Protein AF-0000000079759471 (afdb_homodimer)

Sequence (342 aa):
MIKYKMDLSEEKKDAAINIALESKGNIRKRQKLKPICYILSILEIIIGIYYCTKASYTSGIILLLLGIFIAILGYTAKDFQRYVLKKSEKLLDKSFRSGIVEYTFDTNGITIISNIGESINYWNAFKEYGTFGEYIYVKRKDNKMILIDKNDLTNEEKDELLRLLACNLPQMIKYKMDLSEEKKDAAINIALESKGNIRKRQKLKPICYILSILEIIIGIYYCTKASYTSGIILLLLGIFIAILGYTAKDFQRYVLKKSEKLLDKSFRSGIVEYTFDTNGITIISNIGESINYWNAFKEYGTFGEYIYVKRKDNKMILIDKNDLTNEEKDELLRLLACNLPQ

Secondary structure (DSSP, 8-state):
-EEEEEE--HHHHHHHHHHHHTSHHHHHHHHHHHHHHHHHHHHHHHHHHHHHHHS-HHHHHHHHHHHHHHHHHHHTHHHHHHHHHHHHHHHS-HHHHSSEEEEEE-SSEEEEEETTEEEEEEGGGEEEEEEETTEEEEEETTS-EEEEEGGGS-HHHHHHHHHHHHHHS--/-EEEEEE--HHHHHHHHHHHHTSHHHHHHHHHHHHHHHHHHHHHHHHHHHHHHHS-HHHHHHHHHHHHHHHHHHHTHHHHHHHHHHHHHHHS-HHHHSSEEEEEE-SSEEEEEETTEEEEEEGGGEEEEEEETTEEEEEETTS-EEEEEGGGS-HHHHHHHHHHHHHHS--

pLDDT: mean 93.06, std 3.92, range [77.31, 98.06]

Structure (mmCIF, N/CA/C/O backbone):
data_AF-0000000079759471-model_v1
#
loop_
_entity.id
_entity.type
_entity.pdbx_description
1 polymer 'Uncharacterized protein'
#
loop_
_atom_site.group_PDB
_atom_site.id
_atom_site.type_symbol
_atom_site.label_atom_id
_atom_site.label_alt_id
_atom_site.label_comp_id
_atom_site.label_asym_id
_atom_site.label_entity_id
_atom_site.label_seq_id
_atom_site.pdbx_PDB_ins_code
_atom_site.Cartn_x
_atom_site.Cartn_y
_atom_site.Cartn_z
_atom_site.occupancy
_atom_site.B_iso_or_equiv
_atom_site.auth_seq_id
_atom_site.auth_comp_id
_atom_site.auth_asym_id
_atom_site.auth_atom_id
_atom_site.pdbx_PDB_model_num
ATOM 1 N N . MET A 1 1 ? -12.625 -29.438 -5.578 1 88.81 1 MET A N 1
ATOM 2 C CA . MET A 1 1 ? -12.008 -28.391 -6.398 1 88.81 1 MET A CA 1
ATOM 3 C C . MET A 1 1 ? -13.07 -27.484 -7.016 1 88.81 1 MET A C 1
ATOM 5 O O . MET A 1 1 ? -14.047 -27.984 -7.594 1 88.81 1 MET A O 1
ATOM 9 N N . ILE A 1 2 ? -12.984 -26.141 -6.797 1 92.81 2 ILE A N 1
ATOM 10 C CA . ILE A 1 2 ? -13.945 -25.172 -7.297 1 92.81 2 ILE A CA 1
ATOM 11 C C . ILE A 1 2 ? -13.242 -24.156 -8.188 1 92.81 2 ILE A C 1
ATOM 13 O O . ILE A 1 2 ? -12.219 -23.578 -7.797 1 92.81 2 ILE A O 1
ATOM 17 N N . LYS A 1 3 ? -13.844 -24 -9.391 1 94.56 3 LYS A N 1
ATOM 18 C CA . LYS A 1 3 ? -13.32 -23 -10.312 1 94.56 3 LYS A CA 1
ATOM 19 C C . LYS A 1 3 ? -14.25 -21.781 -10.398 1 94.56 3 LYS A C 1
ATOM 21 O O . LYS A 1 3 ? -15.469 -21.938 -10.469 1 94.56 3 LYS A O 1
ATOM 26 N N . TYR A 1 4 ? -13.672 -20.672 -10.336 1 94.81 4 TYR A N 1
ATOM 27 C CA . TYR A 1 4 ? -14.43 -19.422 -10.391 1 94.81 4 TYR A CA 1
ATOM 28 C C . TYR A 1 4 ? -13.734 -18.406 -11.273 1 94.81 4 TYR A C 1
ATOM 30 O O . TYR A 1 4 ? -12.523 -18.203 -11.164 1 94.81 4 TYR A O 1
ATOM 38 N N . LYS A 1 5 ? -14.5 -17.812 -12.203 1 93.19 5 LYS A N 1
ATOM 39 C CA . LYS A 1 5 ? -13.992 -16.75 -13.07 1 93.19 5 LYS A CA 1
ATOM 40 C C . LYS A 1 5 ? -14.578 -15.398 -12.672 1 93.19 5 LYS A C 1
ATOM 42 O O . LYS A 1 5 ? -15.805 -15.242 -12.609 1 93.19 5 LYS A O 1
ATOM 47 N N . MET A 1 6 ? -13.688 -14.523 -12.344 1 91.69 6 MET A N 1
ATOM 48 C CA . MET A 1 6 ? -14.109 -13.195 -11.906 1 91.69 6 MET A CA 1
ATOM 49 C C . MET A 1 6 ? -13.711 -12.141 -12.93 1 91.69 6 MET A C 1
ATOM 51 O O . MET A 1 6 ? -12.547 -12.062 -13.328 1 91.69 6 MET A O 1
ATOM 55 N N . ASP A 1 7 ? -14.695 -11.352 -13.336 1 89.44 7 ASP A N 1
ATOM 56 C CA . ASP A 1 7 ? -14.391 -10.164 -14.125 1 89.44 7 ASP A CA 1
ATOM 57 C C . ASP A 1 7 ? -14.109 -8.969 -13.227 1 89.44 7 ASP A C 1
ATOM 59 O O . ASP A 1 7 ? -14.961 -8.578 -12.422 1 89.44 7 ASP A O 1
ATOM 63 N N . LEU A 1 8 ? -12.969 -8.398 -13.352 1 88.5 8 LEU A N 1
ATOM 64 C CA . LEU A 1 8 ? -12.609 -7.242 -12.531 1 88.5 8 LEU A CA 1
ATOM 65 C C . LEU A 1 8 ? -13.359 -6 -13 1 88.5 8 LEU A C 1
ATOM 67 O O . LEU A 1 8 ? -12.758 -5.074 -13.555 1 88.5 8 LEU A O 1
ATOM 71 N N . SER A 1 9 ? -14.641 -5.973 -12.68 1 86.88 9 SER A N 1
ATOM 72 C CA . SER A 1 9 ? -15.508 -4.852 -13.023 1 86.88 9 SER A CA 1
ATOM 73 C C . SER A 1 9 ? -15.492 -3.787 -11.93 1 86.88 9 SER A C 1
ATOM 75 O O . SER A 1 9 ? -15.047 -4.047 -10.812 1 86.88 9 SER A O 1
ATOM 77 N N . GLU A 1 10 ? -15.992 -2.594 -12.297 1 89.25 10 GLU A N 1
ATOM 78 C CA . GLU A 1 10 ? -16.078 -1.498 -11.336 1 89.25 10 GLU A CA 1
ATOM 79 C C . GLU A 1 10 ? -16.984 -1.854 -10.164 1 89.25 10 GLU A C 1
ATOM 81 O O . GLU A 1 10 ? -16.719 -1.452 -9.023 1 89.25 10 GLU A O 1
ATOM 86 N N . GLU A 1 11 ? -17.969 -2.609 -10.406 1 88.75 11 GLU A N 1
ATOM 87 C CA . GLU A 1 11 ? -18.891 -3.035 -9.352 1 88.75 11 GLU A CA 1
ATOM 88 C C . GLU A 1 11 ? -18.172 -3.91 -8.32 1 88.75 11 GLU A C 1
ATOM 90 O O . GLU A 1 11 ? -18.344 -3.719 -7.113 1 88.75 11 GLU A O 1
ATOM 95 N N . LYS A 1 12 ? -17.453 -4.832 -8.789 1 90.75 12 LYS A N 1
ATOM 96 C CA . LYS A 1 12 ? -16.734 -5.727 -7.887 1 90.75 12 LYS A CA 1
ATOM 97 C C . LYS A 1 12 ? -15.656 -4.977 -7.117 1 90.75 12 LYS A C 1
ATOM 99 O O . LYS A 1 12 ? -15.406 -5.27 -5.949 1 90.75 12 LYS A O 1
ATOM 104 N N . LYS A 1 13 ? -15.102 -4.047 -7.793 1 91.5 13 LYS A N 1
ATOM 105 C CA . LYS A 1 13 ? -14.125 -3.201 -7.113 1 91.5 13 LYS A CA 1
ATOM 106 C C . LYS A 1 13 ? -14.781 -2.398 -5.992 1 91.5 13 LYS A C 1
ATOM 108 O O . LYS A 1 13 ? -14.219 -2.283 -4.898 1 91.5 13 LYS A O 1
ATOM 113 N N . ASP A 1 14 ? -15.867 -1.851 -6.309 1 92.19 14 ASP A N 1
ATOM 114 C CA . ASP A 1 14 ? -16.594 -1.09 -5.297 1 92.19 14 ASP A CA 1
ATOM 115 C C . ASP A 1 14 ? -17 -1.979 -4.121 1 92.19 14 ASP A C 1
ATOM 117 O O . ASP A 1 14 ? -16.938 -1.553 -2.967 1 92.19 14 ASP A O 1
ATOM 121 N N . ALA A 1 15 ? -17.359 -3.178 -4.445 1 92.94 15 ALA A N 1
ATOM 122 C CA . ALA A 1 15 ? -17.703 -4.125 -3.389 1 92.94 15 ALA A CA 1
ATOM 123 C C . ALA A 1 15 ? -16.5 -4.438 -2.514 1 92.94 15 ALA A C 1
ATOM 125 O O . ALA A 1 15 ? -16.609 -4.5 -1.287 1 92.94 15 ALA A O 1
ATOM 126 N N . ALA A 1 16 ? -15.414 -4.664 -3.186 1 93.5 16 ALA A N 1
ATOM 127 C CA . ALA A 1 16 ? -14.195 -4.941 -2.439 1 93.5 16 ALA A CA 1
ATOM 128 C C . ALA A 1 16 ? -13.844 -3.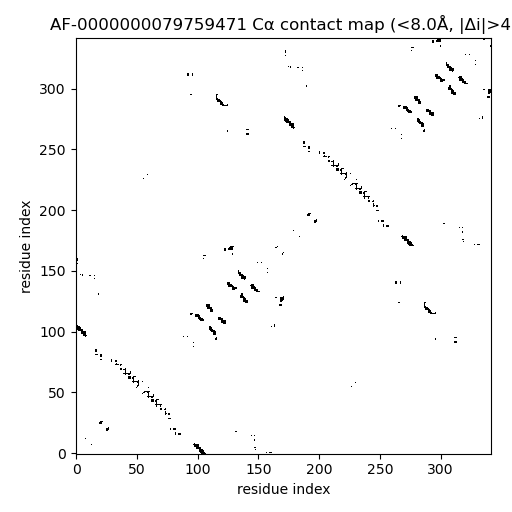779 -1.513 1 93.5 16 ALA A C 1
ATOM 130 O O . ALA A 1 16 ? -13.414 -3.994 -0.375 1 93.5 16 ALA A O 1
ATOM 131 N N . ILE A 1 17 ? -14.008 -2.598 -1.988 1 94.94 17 ILE A N 1
ATOM 132 C CA . ILE A 1 17 ? -13.719 -1.407 -1.195 1 94.94 17 ILE A CA 1
ATOM 133 C C . ILE A 1 17 ? -14.68 -1.337 -0.007 1 94.94 17 ILE A C 1
ATOM 135 O O . ILE A 1 17 ? -14.266 -1.039 1.115 1 94.94 17 ILE A O 1
ATOM 139 N N . ASN A 1 18 ? -15.938 -1.632 -0.214 1 94.5 18 ASN A N 1
ATOM 140 C CA . ASN A 1 18 ? -16.922 -1.627 0.869 1 94.5 18 ASN A CA 1
ATOM 141 C C . ASN A 1 18 ? -16.578 -2.674 1.928 1 94.5 18 ASN A C 1
ATOM 143 O O . ASN A 1 18 ? -16.734 -2.42 3.125 1 94.5 18 ASN A O 1
ATOM 147 N N . ILE A 1 19 ? -16.141 -3.73 1.426 1 94.44 19 ILE A N 1
ATOM 148 C CA . ILE A 1 19 ? -15.75 -4.785 2.359 1 94.44 19 ILE A CA 1
ATOM 149 C C . ILE A 1 19 ? -14.516 -4.348 3.141 1 94.44 19 ILE A C 1
ATOM 151 O O . ILE A 1 19 ? -14.445 -4.527 4.359 1 94.44 19 ILE A O 1
ATOM 155 N N . ALA A 1 20 ? -13.586 -3.793 2.43 1 93.38 20 ALA A N 1
ATOM 156 C CA . ALA A 1 20 ? -12.383 -3.307 3.094 1 93.38 20 ALA A CA 1
ATOM 157 C C . ALA A 1 20 ? -12.719 -2.244 4.137 1 93.38 20 ALA A C 1
ATOM 159 O O . ALA A 1 20 ? -12.102 -2.197 5.207 1 93.38 20 ALA A O 1
ATOM 160 N N . LEU A 1 21 ? -13.664 -1.399 3.842 1 94.69 21 LEU A N 1
ATOM 161 C CA . LEU A 1 21 ? -14.086 -0.338 4.75 1 94.69 21 LEU A CA 1
ATOM 162 C C . LEU A 1 21 ? -14.625 -0.917 6.055 1 94.69 21 LEU A C 1
ATOM 164 O O . LEU A 1 21 ? -14.477 -0.309 7.117 1 94.69 21 LEU A O 1
ATOM 168 N N . GLU A 1 22 ? -15.172 -2.096 5.918 1 93.19 22 GLU A N 1
ATOM 169 C CA . GLU A 1 22 ? -15.805 -2.701 7.082 1 93.19 22 GLU A CA 1
ATOM 170 C C . GLU A 1 22 ? -14.891 -3.727 7.742 1 93.19 22 GLU A C 1
ATOM 172 O O . GLU A 1 22 ? -15.305 -4.453 8.641 1 93.19 22 GLU A O 1
ATOM 177 N N . SER A 1 23 ? -13.742 -3.838 7.25 1 90.19 23 SER A N 1
ATOM 178 C CA . SER A 1 23 ? -12.773 -4.715 7.898 1 90.19 23 SER A CA 1
ATOM 179 C C . SER A 1 23 ? -12.453 -4.238 9.312 1 90.19 23 SER A C 1
ATOM 181 O O . SER A 1 23 ? -12.547 -3.045 9.602 1 90.19 23 SER A O 1
ATOM 183 N N . LYS A 1 24 ? -12.086 -5.121 10.188 1 87.88 24 LYS A N 1
ATOM 184 C CA . LYS A 1 24 ? -11.812 -4.828 11.594 1 87.88 24 LYS A CA 1
ATOM 185 C C . LYS A 1 24 ? -10.75 -3.744 11.734 1 87.88 24 LYS A C 1
ATOM 187 O O . LYS A 1 24 ? -10.867 -2.854 12.578 1 87.88 24 LYS A O 1
ATOM 192 N N . GLY A 1 25 ? -9.734 -3.854 10.875 1 87.88 25 GLY A N 1
ATOM 193 C CA . GLY A 1 25 ? -8.672 -2.867 10.938 1 87.88 25 GLY A CA 1
ATOM 194 C C . GLY A 1 25 ? -9.148 -1.455 10.648 1 87.88 25 GLY A C 1
ATOM 195 O O . GLY A 1 25 ? -8.82 -0.524 11.391 1 87.88 25 GLY A O 1
ATOM 196 N N . ASN A 1 26 ? -9.898 -1.267 9.68 1 91.62 26 ASN A N 1
ATOM 197 C CA . ASN A 1 26 ? -10.398 0.05 9.297 1 91.62 26 ASN A CA 1
ATOM 198 C C . ASN A 1 26 ? -11.43 0.569 10.297 1 91.62 26 ASN A C 1
ATOM 200 O O . ASN A 1 26 ? -11.461 1.764 10.594 1 91.62 26 ASN A O 1
ATOM 204 N N . ILE A 1 27 ? -12.273 -0.255 10.758 1 94.12 27 ILE A N 1
ATOM 205 C CA . ILE A 1 27 ? -13.25 0.125 11.773 1 94.12 27 ILE A CA 1
ATOM 206 C C . ILE A 1 27 ? -12.531 0.623 13.023 1 94.12 27 ILE A C 1
ATOM 208 O O . ILE A 1 27 ? -12.875 1.675 13.57 1 94.12 27 ILE A O 1
ATOM 212 N N . ARG A 1 28 ? -11.555 -0.091 13.469 1 93.69 28 ARG A N 1
ATOM 213 C CA . ARG A 1 28 ? -10.797 0.291 14.664 1 93.69 28 ARG A CA 1
ATOM 214 C C . ARG A 1 28 ? -10.156 1.66 14.484 1 93.69 28 ARG A C 1
ATOM 216 O O . ARG A 1 28 ? -10.188 2.49 15.398 1 93.69 28 ARG A O 1
ATOM 223 N N . LYS A 1 29 ? -9.656 1.896 13.383 1 93.06 29 LYS A N 1
ATOM 224 C CA . LYS A 1 29 ? -9.016 3.178 13.102 1 93.06 29 LYS A CA 1
ATOM 225 C C . LYS A 1 29 ? -10.016 4.324 13.188 1 93.06 29 LYS A C 1
ATOM 227 O O . LYS A 1 29 ? -9.727 5.359 13.797 1 93.06 29 LYS A O 1
ATOM 232 N N . ARG A 1 30 ? -11.109 4.176 12.555 1 94.81 30 ARG A N 1
ATOM 233 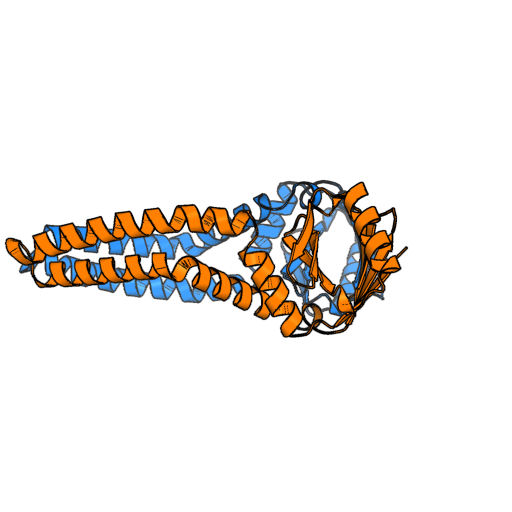C CA . ARG A 1 30 ? -12.125 5.223 12.57 1 94.81 30 ARG A CA 1
ATOM 234 C C . ARG A 1 30 ? -12.672 5.438 13.969 1 94.81 30 ARG A C 1
ATOM 236 O O . ARG A 1 30 ? -12.969 6.57 14.359 1 94.81 30 ARG A O 1
ATOM 243 N N . GLN A 1 31 ? -12.828 4.418 14.688 1 94.44 31 GLN A N 1
ATOM 244 C CA . GLN A 1 31 ? -13.359 4.492 16.047 1 94.44 31 GLN A CA 1
ATOM 245 C C . GLN A 1 31 ? -12.414 5.246 16.969 1 94.44 31 GLN A C 1
ATOM 247 O O . GLN A 1 31 ? -12.844 5.863 17.938 1 94.44 31 GLN A O 1
ATOM 252 N N . LYS A 1 32 ? -11.125 5.195 16.656 1 95.25 32 LYS A N 1
ATOM 253 C CA . LYS A 1 32 ? -10.156 5.961 17.438 1 95.25 32 LYS A CA 1
ATOM 254 C C . LYS A 1 32 ? -10.086 7.41 16.953 1 95.25 32 LYS A C 1
ATOM 256 O O . LYS A 1 32 ? -10.008 8.328 17.766 1 95.25 32 LYS A O 1
ATOM 261 N N . LEU A 1 33 ? -10.133 7.508 15.695 1 95.19 33 LEU A N 1
ATOM 262 C CA . LEU A 1 33 ? -9.922 8.812 15.094 1 95.19 33 LEU A CA 1
ATOM 263 C C . LEU A 1 33 ? -11.094 9.75 15.391 1 95.19 33 LEU A C 1
ATOM 265 O O . LEU A 1 33 ? -10.883 10.93 15.695 1 95.19 33 LEU A O 1
ATOM 269 N N . LYS A 1 34 ? -12.297 9.312 15.359 1 95 34 LYS A N 1
ATOM 270 C CA . LYS A 1 34 ? -13.484 10.148 15.484 1 95 34 LYS A CA 1
ATOM 271 C C . LYS A 1 34 ? -13.516 10.875 16.828 1 95 34 LYS A C 1
ATOM 273 O O . LYS A 1 34 ? -13.57 12.109 16.875 1 95 34 LYS A O 1
ATOM 278 N N . PRO A 1 35 ? -13.398 10.141 17.906 1 95.56 35 PRO A N 1
ATOM 279 C CA . PRO A 1 35 ? -13.43 10.844 19.188 1 95.56 35 PRO A CA 1
ATOM 280 C C . PRO A 1 35 ? -12.258 11.812 19.359 1 95.56 35 PRO A C 1
ATOM 282 O O . PRO A 1 35 ? -12.414 12.883 19.953 1 95.56 35 PRO A O 1
ATOM 285 N N . ILE A 1 36 ? -11.133 11.438 18.891 1 96.44 36 ILE A N 1
ATOM 286 C CA . ILE A 1 36 ? -9.977 12.328 18.984 1 96.44 36 ILE A CA 1
ATOM 287 C C . ILE A 1 36 ? -10.273 13.633 18.2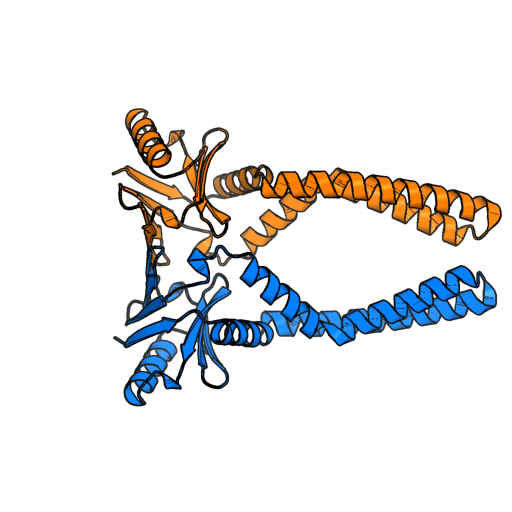5 1 96.44 36 ILE A C 1
ATOM 289 O O . ILE A 1 36 ? -10.016 14.719 18.766 1 96.44 36 ILE A O 1
ATOM 293 N N . CYS A 1 37 ? -10.781 13.547 17.031 1 95 37 CYS A N 1
ATOM 294 C CA . CYS A 1 37 ? -11.141 14.727 16.25 1 95 37 CYS A CA 1
ATOM 295 C C . CYS A 1 37 ? -12.164 15.578 16.984 1 95 37 CYS A C 1
ATOM 297 O O . CYS A 1 37 ? -12.023 16.797 17.062 1 95 37 CYS A O 1
ATOM 299 N N . TYR A 1 38 ? -13.18 15.016 17.562 1 96 38 TYR A N 1
ATOM 300 C CA . TYR A 1 38 ? -14.234 15.781 18.219 1 96 38 TYR A CA 1
ATOM 301 C C . TYR A 1 38 ? -13.711 16.469 19.469 1 96 38 TYR A C 1
ATOM 303 O O . TYR A 1 38 ? -14.055 17.609 19.75 1 96 38 TYR A O 1
ATOM 311 N N . ILE A 1 39 ? -12.883 15.758 20.297 1 97 39 ILE A N 1
ATOM 312 C CA . ILE A 1 39 ? -12.289 16.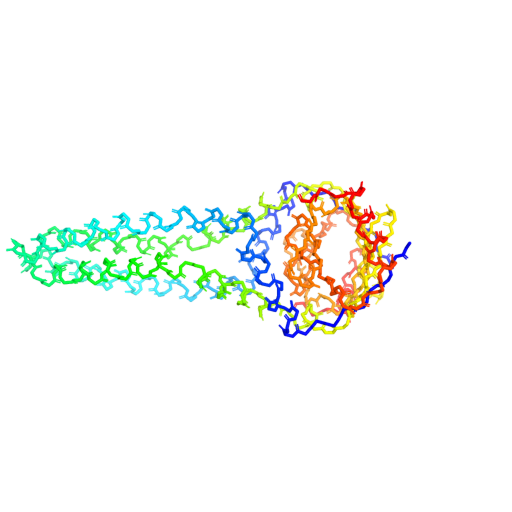359 21.484 1 97 39 ILE A CA 1
ATOM 313 C C . ILE A 1 39 ? -11.43 17.562 21.078 1 97 39 ILE A C 1
ATOM 315 O O . ILE A 1 39 ? -11.531 18.641 21.672 1 97 39 ILE A O 1
ATOM 319 N N . LEU A 1 40 ? -10.625 17.344 20.078 1 95.75 40 LEU A N 1
ATOM 320 C CA . LEU A 1 40 ? -9.766 18.422 19.594 1 95.75 40 LEU A CA 1
ATOM 321 C C . LEU A 1 40 ? -10.602 19.594 19.078 1 95.75 40 LEU A C 1
ATOM 323 O O . LEU A 1 40 ? -10.258 20.75 19.297 1 95.75 40 LEU A O 1
ATOM 327 N N . SER A 1 41 ? -11.656 19.266 18.328 1 96.19 41 SER A N 1
ATOM 328 C CA . SER A 1 41 ? -12.555 20.297 17.797 1 96.19 41 SER A CA 1
ATOM 329 C C . SER A 1 41 ? -13.148 21.141 18.922 1 96.19 41 SER A C 1
ATOM 331 O O . SER A 1 41 ? -13.133 22.375 18.844 1 96.19 41 SER A O 1
ATOM 333 N N . ILE A 1 42 ? -13.672 20.547 19.969 1 96.81 42 ILE A N 1
ATOM 334 C CA . ILE A 1 42 ? -14.281 21.25 21.094 1 96.81 42 ILE A CA 1
ATOM 335 C C . ILE A 1 42 ? -13.242 22.156 21.75 1 96.81 42 ILE A C 1
ATOM 337 O O . ILE A 1 42 ? -13.531 23.312 22.062 1 96.81 42 ILE A O 1
ATOM 341 N N . LEU A 1 43 ? -12.055 21.594 21.969 1 96.12 43 LEU A N 1
ATOM 342 C CA . LEU A 1 43 ? -10.984 22.375 22.562 1 96.12 43 LEU A CA 1
ATOM 343 C C . LEU A 1 43 ? -10.68 23.609 21.719 1 96.12 43 LEU A C 1
ATOM 345 O O . LEU A 1 43 ? -10.562 24.719 22.25 1 96.12 43 LEU A O 1
ATOM 349 N N . GLU A 1 44 ? -10.57 23.469 20.422 1 94.38 44 GLU A N 1
ATOM 350 C CA . GLU A 1 44 ? -10.289 24.578 19.531 1 94.38 44 GLU A CA 1
ATOM 351 C C . GLU A 1 44 ? -11.406 25.625 19.547 1 94.38 44 GLU A C 1
ATOM 353 O O . GLU A 1 44 ? -11.141 26.828 19.484 1 94.38 44 GLU A O 1
ATOM 358 N N . ILE A 1 45 ? -12.609 25.188 19.562 1 94.38 45 ILE A N 1
ATOM 359 C CA . ILE A 1 45 ? -13.758 26.094 19.562 1 94.38 45 ILE A CA 1
ATOM 360 C C . ILE A 1 45 ? -13.781 26.891 20.875 1 94.38 45 ILE A C 1
ATOM 362 O O . ILE A 1 45 ? -13.984 28.109 20.844 1 94.38 45 ILE A O 1
ATOM 366 N N . ILE A 1 46 ? -13.492 26.234 22.062 1 94.94 46 ILE A N 1
ATOM 367 C CA . ILE A 1 46 ? -13.461 26.906 23.344 1 94.94 46 ILE A CA 1
ATOM 368 C C . ILE A 1 46 ? -12.359 27.969 23.344 1 94.94 46 ILE A C 1
ATOM 370 O O . ILE A 1 46 ? -12.594 29.109 23.719 1 94.94 46 ILE A O 1
ATOM 374 N N . ILE A 1 47 ? -11.227 27.547 22.922 1 91.38 47 ILE A N 1
ATOM 375 C CA . ILE A 1 47 ? -10.094 28.469 22.891 1 91.38 47 ILE A CA 1
ATOM 376 C C . ILE A 1 47 ? -10.383 29.594 21.891 1 91.38 47 ILE A C 1
ATOM 378 O O . ILE A 1 47 ? -10.055 30.766 22.156 1 91.38 47 ILE A O 1
ATOM 382 N N . GLY A 1 48 ? -11.031 29.25 20.75 1 90.31 48 GLY A N 1
ATOM 383 C CA . GLY A 1 48 ? -11.406 30.25 19.75 1 90.31 48 GLY A CA 1
ATOM 384 C C . GLY A 1 48 ? -12.367 31.297 20.297 1 90.31 48 GLY A C 1
ATOM 385 O O . GLY A 1 48 ? -12.188 32.5 20.062 1 90.31 48 GLY A O 1
ATOM 386 N N . ILE A 1 49 ? -13.32 30.875 21.016 1 92.75 49 ILE A N 1
ATOM 387 C CA . ILE A 1 49 ? -14.273 31.781 21.641 1 92.75 49 ILE A CA 1
ATOM 388 C C . ILE A 1 49 ? -13.555 32.688 22.625 1 92.75 49 ILE A C 1
ATOM 390 O O . ILE A 1 49 ? -13.781 33.906 22.625 1 92.75 49 ILE A O 1
ATOM 394 N N . TYR A 1 50 ? -12.703 32.156 23.422 1 90.5 50 TYR A N 1
ATOM 395 C CA . TYR A 1 50 ? -11.93 32.938 24.391 1 90.5 50 TYR A CA 1
ATOM 396 C C . TYR A 1 50 ? -11.125 34.031 23.672 1 90.5 50 TYR A C 1
ATOM 398 O O . TYR A 1 50 ? -11.109 35.188 24.109 1 90.5 50 TYR A O 1
ATOM 406 N N . TYR A 1 51 ? -10.508 33.688 22.625 1 85.31 51 TYR A N 1
ATOM 407 C CA . TYR A 1 51 ? -9.68 34.625 21.875 1 85.31 51 TYR A CA 1
ATOM 408 C C . TYR A 1 51 ? -10.539 35.719 21.219 1 85.31 51 TYR A C 1
ATOM 410 O O . TYR A 1 51 ? -10.156 36.906 21.203 1 85.31 51 TYR A O 1
ATOM 418 N N . CYS A 1 52 ? -11.703 35.406 20.719 1 87.38 52 CYS A N 1
ATOM 419 C CA . CYS A 1 52 ? -12.602 36.375 20.094 1 87.38 52 CYS A CA 1
ATOM 420 C C . CYS A 1 52 ? -13.039 37.438 21.094 1 87.38 52 CYS A C 1
ATOM 422 O O . CYS A 1 52 ? -13.234 38.594 20.719 1 87.38 52 CYS A O 1
ATOM 424 N N . THR A 1 53 ? -13.062 37.094 22.359 1 89.88 53 THR A N 1
ATOM 425 C CA . THR A 1 53 ? -13.633 38 23.359 1 89.88 53 THR A CA 1
ATOM 426 C C . THR A 1 53 ? -12.523 38.75 24.078 1 89.88 53 THR A C 1
ATOM 428 O O . THR A 1 53 ? -12.734 39.875 24.547 1 89.88 53 THR A O 1
ATOM 431 N N . LYS A 1 54 ? -11.32 38.188 24.188 1 84.69 54 LYS A N 1
ATOM 432 C CA . LYS A 1 54 ? -10.391 38.781 25.156 1 84.69 54 LYS A CA 1
ATOM 433 C C . LYS A 1 54 ? -9.055 39.094 24.516 1 84.69 54 LYS A C 1
ATOM 435 O O . LYS A 1 54 ? -8.195 39.75 25.125 1 84.69 54 LYS A O 1
ATOM 440 N N . ALA A 1 55 ? -8.977 38.594 23.453 1 77.31 55 ALA A N 1
ATOM 441 C CA . ALA A 1 55 ? -7.625 38.719 22.922 1 77.31 55 ALA A CA 1
ATOM 442 C C . ALA A 1 55 ? -7.66 39.25 21.484 1 77.31 55 ALA A C 1
ATOM 444 O O . ALA A 1 55 ? -7.914 40.438 21.266 1 77.31 55 ALA A O 1
ATOM 445 N N . SER A 1 56 ? -7.562 38.469 20.469 1 79.25 56 SER A N 1
ATOM 446 C CA . SER A 1 56 ? -7.477 38.781 19.047 1 79.25 56 SER A CA 1
ATOM 447 C C . SER A 1 56 ? -8.641 38.156 18.281 1 79.25 56 SER A C 1
ATOM 449 O O . SER A 1 56 ? -8.695 36.938 18.094 1 79.25 56 SER A O 1
ATOM 451 N N . TYR A 1 57 ? -9.461 39.062 17.828 1 84.06 57 TYR A N 1
ATOM 452 C CA . TYR A 1 57 ? -10.648 38.625 17.109 1 84.06 57 TYR A CA 1
ATOM 453 C C . TYR A 1 57 ? -10.273 37.781 15.898 1 84.06 57 TYR A C 1
ATOM 455 O O . TYR A 1 57 ? -10.859 36.719 15.672 1 84.06 57 TYR A O 1
ATOM 463 N N . THR A 1 58 ? -9.258 38.219 15.188 1 81.69 58 THR A N 1
ATOM 464 C CA . THR A 1 58 ? -8.828 37.5 13.984 1 81.69 58 THR A CA 1
ATOM 465 C C . THR A 1 58 ? -8.328 36.125 14.328 1 81.69 58 THR A C 1
ATOM 467 O O . THR A 1 58 ? -8.703 35.125 13.68 1 81.69 58 THR A O 1
ATOM 470 N N . SER A 1 59 ? -7.516 36.062 15.383 1 79.62 59 SER A N 1
ATOM 471 C CA . SER A 1 59 ? -7.008 34.75 15.805 1 79.62 59 SER A CA 1
ATOM 472 C C . SER A 1 59 ? -8.133 33.844 16.297 1 79.62 59 SER A C 1
ATOM 474 O O . SER A 1 59 ? -8.117 32.656 16.047 1 79.62 59 SER A O 1
ATOM 476 N N . GLY A 1 60 ? -9.141 34.469 16.891 1 85.81 60 GLY A N 1
ATOM 477 C CA . GLY A 1 60 ? -10.289 33.719 17.375 1 85.81 60 GLY A CA 1
ATOM 478 C C . GLY A 1 60 ? -11.094 33.094 16.25 1 85.81 60 GLY A C 1
ATOM 479 O O . GLY A 1 60 ? -11.43 31.906 16.312 1 85.81 60 GLY A O 1
ATOM 480 N N . ILE A 1 61 ? -11.289 33.781 15.18 1 89.81 61 ILE A N 1
ATOM 481 C CA . ILE A 1 61 ? -12.062 33.312 14.047 1 89.81 61 ILE A CA 1
ATOM 482 C C . ILE A 1 61 ? -11.312 32.156 13.359 1 89.81 61 ILE A C 1
ATOM 484 O O . ILE A 1 61 ? -11.922 31.172 12.969 1 89.81 61 ILE A O 1
ATOM 488 N N . ILE A 1 62 ? -9.984 32.312 13.188 1 84.44 62 ILE A N 1
ATOM 489 C CA . ILE A 1 62 ? -9.172 31.281 12.562 1 84.44 62 ILE A CA 1
ATOM 490 C C . ILE A 1 62 ? -9.281 29.984 13.375 1 84.44 62 ILE A C 1
ATOM 492 O O . ILE A 1 62 ? -9.445 28.906 12.805 1 84.44 62 ILE A O 1
ATOM 496 N N . LEU A 1 63 ? -9.25 30.125 14.672 1 87.69 63 LEU A N 1
ATOM 497 C CA . LEU A 1 63 ? -9.336 28.969 15.539 1 87.69 63 LEU A CA 1
ATOM 498 C C . LEU A 1 63 ? -10.719 28.328 15.461 1 87.69 63 LEU A C 1
ATOM 500 O O . LEU A 1 63 ? -10.844 27.094 15.469 1 87.69 63 LEU A O 1
ATOM 504 N N . LEU A 1 64 ? -11.742 29.078 15.391 1 93.81 64 LEU A N 1
ATOM 505 C CA . LEU A 1 64 ? -13.102 28.562 15.258 1 93.81 64 LEU A CA 1
ATOM 506 C C . LEU A 1 64 ? -13.266 27.797 13.953 1 93.81 64 LEU A C 1
ATOM 508 O O . LEU A 1 64 ? -13.836 26.703 13.93 1 93.81 64 LEU A O 1
ATOM 512 N N . LEU A 1 65 ? -12.695 28.359 12.891 1 94.25 65 LEU A N 1
ATOM 513 C CA . LEU A 1 65 ? -12.773 27.688 11.594 1 94.25 65 LEU A CA 1
ATOM 514 C C . LEU A 1 65 ? -12 26.375 11.609 1 94.25 65 LEU A C 1
ATOM 516 O O . LEU A 1 65 ? -12.461 25.375 11.047 1 94.25 65 LEU A O 1
ATOM 520 N N . LEU A 1 66 ? -10.852 26.391 12.219 1 92.5 66 LEU A N 1
ATOM 521 C CA . LEU A 1 66 ? -10.062 25.156 12.359 1 92.5 66 LEU A CA 1
ATOM 522 C C . LEU A 1 66 ? -10.836 24.109 13.156 1 92.5 66 LEU A C 1
ATOM 524 O O . LEU A 1 66 ? -10.82 22.938 12.805 1 92.5 66 LEU A O 1
ATOM 528 N N . GLY A 1 67 ? -11.461 24.547 14.203 1 93.69 67 GLY A N 1
ATOM 529 C CA . GLY A 1 67 ? -12.273 23.641 14.984 1 93.69 67 GLY A CA 1
ATOM 530 C C . GLY A 1 67 ? -13.398 23 14.188 1 93.69 67 GLY A C 1
ATOM 531 O O . GLY A 1 67 ? -13.625 21.797 14.281 1 93.69 67 GLY A O 1
ATOM 532 N N . ILE A 1 68 ? -14.039 23.828 13.391 1 95.81 68 ILE A N 1
ATOM 533 C CA . ILE A 1 68 ? -15.125 23.328 12.547 1 95.81 68 ILE A CA 1
ATOM 534 C C . ILE A 1 68 ? -14.57 22.344 11.523 1 95.81 68 ILE A C 1
ATOM 536 O O . ILE A 1 68 ? -15.172 21.297 11.281 1 95.81 68 ILE A O 1
ATOM 540 N N . PHE A 1 69 ? -13.484 22.734 10.969 1 95 69 PHE A N 1
ATOM 541 C CA . PHE A 1 69 ? -12.836 21.859 9.992 1 95 69 PHE A CA 1
ATOM 542 C C . PHE A 1 69 ? -12.516 20.5 10.602 1 95 69 PHE A C 1
ATOM 544 O O . PHE A 1 69 ? -12.781 19.469 9.992 1 95 69 PHE A O 1
ATOM 551 N N . ILE A 1 70 ? -12 20.438 11.797 1 94.69 70 ILE A N 1
ATOM 552 C CA . ILE A 1 70 ? -11.625 19.203 12.484 1 94.69 70 ILE A CA 1
ATOM 553 C C . ILE A 1 70 ? -12.875 18.391 12.797 1 94.69 70 ILE A C 1
ATOM 555 O O . ILE A 1 70 ? -12.867 17.156 12.688 1 94.69 70 ILE A O 1
ATOM 559 N N . ALA A 1 71 ? -13.875 19.031 13.188 1 95.94 71 ALA A N 1
ATOM 560 C CA . ALA A 1 71 ? -15.141 18.344 13.43 1 95.94 71 ALA A CA 1
ATOM 561 C C . ALA A 1 71 ? -15.633 17.641 12.164 1 95.94 71 ALA A C 1
ATOM 563 O O . ALA A 1 71 ? -16.094 16.5 12.219 1 95.94 71 ALA A O 1
ATOM 564 N N . ILE A 1 72 ? -15.531 18.297 11.031 1 95.94 72 ILE A N 1
ATOM 565 C CA . ILE A 1 72 ? -15.961 17.734 9.758 1 95.94 72 ILE A CA 1
ATOM 566 C C . ILE A 1 72 ? -15.102 16.531 9.406 1 95.94 72 ILE A C 1
ATOM 568 O O . ILE A 1 72 ? -15.617 15.523 8.898 1 95.94 72 ILE A O 1
ATOM 572 N N . LEU A 1 73 ? -13.82 16.609 9.656 1 93.62 73 LEU A N 1
ATOM 573 C CA . LEU A 1 73 ? -12.922 15.484 9.414 1 93.62 73 LEU A CA 1
ATOM 574 C C . LEU A 1 73 ? -13.367 14.258 10.203 1 93.62 73 LEU A C 1
ATOM 576 O O . LEU A 1 73 ? -13.375 13.148 9.68 1 93.62 73 LEU A O 1
ATOM 580 N N . GLY A 1 74 ? -13.688 14.461 11.461 1 93.69 74 GLY A N 1
ATOM 581 C CA . GLY A 1 74 ? -14.195 13.352 12.258 1 93.69 74 GLY A CA 1
ATOM 582 C C . GLY A 1 74 ? -15.492 12.773 11.711 1 93.69 74 GLY A C 1
ATOM 583 O O . GLY A 1 74 ? -15.641 11.555 11.625 1 93.69 74 GLY A O 1
ATOM 584 N N . TYR A 1 75 ? -16.359 13.648 11.297 1 94.81 75 TYR A N 1
ATOM 585 C CA . TYR A 1 75 ? -17.656 13.25 10.789 1 94.81 75 TYR A CA 1
ATOM 586 C C . TYR A 1 75 ? -17.531 12.477 9.484 1 94.81 75 TYR A C 1
ATOM 588 O O . TYR A 1 75 ? -18.266 11.523 9.234 1 94.81 75 TYR A O 1
ATOM 596 N N . THR A 1 76 ? -16.562 12.781 8.656 1 95.31 76 THR A N 1
ATOM 597 C CA . THR A 1 76 ? -16.406 12.203 7.332 1 95.31 76 THR A CA 1
ATOM 598 C C . THR A 1 76 ? -15.281 11.164 7.316 1 95.31 76 THR A C 1
ATOM 600 O O . THR A 1 76 ? -14.734 10.852 6.258 1 95.31 76 THR A O 1
ATOM 603 N N . ALA A 1 77 ? -14.945 10.656 8.422 1 94.19 77 ALA A N 1
ATOM 604 C CA . ALA A 1 77 ? -13.812 9.742 8.539 1 94.19 77 ALA A CA 1
ATOM 605 C C . ALA A 1 77 ? -14 8.523 7.633 1 94.19 77 ALA A C 1
ATOM 607 O O . ALA A 1 77 ? -13.062 8.094 6.957 1 94.19 77 ALA A O 1
ATOM 608 N N . LYS A 1 78 ? -15.125 7.922 7.605 1 94.62 78 LYS A N 1
ATOM 609 C CA . LYS A 1 78 ? -15.383 6.754 6.77 1 94.62 78 LYS A CA 1
ATOM 610 C C . LYS A 1 78 ? -15.305 7.109 5.285 1 94.62 78 LYS A C 1
ATOM 612 O O . LYS A 1 78 ? -14.766 6.336 4.488 1 94.62 78 LYS A O 1
ATOM 617 N N . ASP A 1 79 ? -15.828 8.297 4.957 1 95.56 79 ASP A N 1
ATOM 618 C CA . ASP A 1 79 ? -15.766 8.766 3.574 1 95.56 79 ASP A CA 1
ATOM 619 C C . ASP A 1 79 ? -14.32 9.008 3.143 1 95.56 79 ASP A C 1
ATOM 621 O O . ASP A 1 79 ? -13.953 8.727 2.002 1 95.56 79 ASP A O 1
ATOM 625 N N . PHE A 1 80 ? -13.641 9.5 3.99 1 93.88 80 PHE A N 1
ATOM 626 C CA . PHE A 1 80 ? -12.227 9.727 3.701 1 93.88 80 PHE A CA 1
ATOM 627 C C . PHE A 1 80 ? -11.508 8.398 3.475 1 93.88 80 PHE A C 1
ATOM 629 O O . PHE A 1 80 ? -10.711 8.273 2.543 1 93.88 80 PHE A O 1
ATOM 636 N N . GLN A 1 81 ? -11.812 7.441 4.297 1 93.75 81 GLN A N 1
ATOM 637 C CA . GLN A 1 81 ? -11.25 6.109 4.105 1 93.75 81 GLN A CA 1
ATOM 638 C C . GLN A 1 81 ? -11.633 5.539 2.742 1 93.75 81 GLN A C 1
ATOM 640 O O . GLN A 1 81 ? -10.797 4.957 2.049 1 93.75 81 GLN A O 1
ATOM 645 N N . ARG A 1 82 ? -12.836 5.719 2.406 1 95.75 82 ARG A N 1
ATOM 646 C CA . ARG A 1 82 ? -13.32 5.262 1.106 1 95.75 82 ARG A CA 1
ATOM 647 C C . ARG A 1 82 ? -12.547 5.93 -0.029 1 95.75 82 ARG A C 1
ATOM 649 O O . ARG A 1 82 ? -12.148 5.266 -0.99 1 95.75 82 ARG A O 1
ATOM 656 N N . TYR A 1 83 ? -12.375 7.121 0.112 1 95.12 83 TYR A N 1
ATOM 657 C CA . TYR A 1 83 ? -11.641 7.891 -0.888 1 95.12 83 TYR A CA 1
ATOM 658 C C . TYR A 1 83 ? -10.227 7.352 -1.058 1 95.12 83 TYR A C 1
ATOM 660 O O . TYR A 1 83 ? -9.766 7.148 -2.182 1 95.12 83 TYR A O 1
ATOM 668 N N . VAL A 1 84 ? -9.602 7.156 0.046 1 93 84 VAL A N 1
ATOM 669 C CA . VAL A 1 84 ? -8.219 6.676 0.031 1 93 84 VAL A CA 1
ATOM 670 C C . VAL A 1 84 ? -8.156 5.301 -0.623 1 93 84 VAL A C 1
ATOM 672 O O . VAL A 1 84 ? -7.285 5.039 -1.454 1 93 84 VAL A O 1
ATOM 675 N N . LEU A 1 85 ? -9.031 4.406 -0.235 1 93.25 85 LEU A N 1
ATOM 676 C CA . LEU A 1 85 ? -9.062 3.059 -0.792 1 93.25 85 LEU A CA 1
ATOM 677 C C . LEU A 1 85 ? -9.328 3.098 -2.293 1 93.25 85 LEU A C 1
ATOM 679 O O . LEU A 1 85 ? -8.695 2.367 -3.057 1 93.25 85 LEU A O 1
ATOM 683 N N . LYS A 1 86 ? -10.219 3.977 -2.688 1 93.75 86 LYS A N 1
ATOM 684 C CA . LYS A 1 86 ? -10.516 4.121 -4.109 1 93.75 86 LYS A CA 1
ATOM 685 C C . LYS A 1 86 ? -9.305 4.66 -4.871 1 93.75 86 LYS A C 1
ATOM 687 O O . LYS A 1 86 ? -8.984 4.18 -5.961 1 93.75 86 LYS A O 1
ATOM 692 N N . LYS A 1 87 ? -8.695 5.547 -4.273 1 92.19 87 LYS A N 1
ATOM 693 C CA . LYS A 1 87 ? -7.512 6.121 -4.902 1 92.19 87 LYS A CA 1
ATOM 694 C C . LYS A 1 87 ? -6.406 5.078 -5.043 1 92.19 87 LYS A C 1
ATOM 696 O O . LYS A 1 87 ? -5.75 5.004 -6.086 1 92.19 87 LYS A O 1
ATOM 701 N N . SER A 1 88 ? -6.176 4.328 -4 1 89.5 88 SER A N 1
ATOM 702 C CA . SER A 1 88 ? -5.164 3.279 -4.031 1 89.5 88 SER A CA 1
ATOM 703 C C . SER A 1 88 ? -5.445 2.275 -5.145 1 89.5 88 SER A C 1
ATOM 705 O O . SER A 1 88 ? -4.52 1.804 -5.812 1 89.5 88 SER A O 1
ATOM 707 N N . GLU A 1 89 ? -6.676 1.927 -5.293 1 89.75 89 GLU A N 1
ATOM 708 C CA . GLU A 1 89 ? -7.09 1.01 -6.352 1 89.75 89 GLU A CA 1
ATOM 709 C C . GLU A 1 89 ? -6.812 1.598 -7.734 1 89.75 89 GLU A C 1
ATOM 711 O O . GLU A 1 89 ? -6.348 0.892 -8.633 1 89.75 89 GLU A O 1
ATOM 716 N N . LYS A 1 90 ? -6.969 2.836 -7.84 1 89.25 90 LYS A N 1
ATOM 717 C CA . LYS A 1 90 ? -6.793 3.498 -9.133 1 89.25 90 LYS A CA 1
ATOM 718 C C . LYS A 1 90 ? -5.316 3.686 -9.453 1 89.25 90 LYS A C 1
ATOM 720 O O . LYS A 1 90 ? -4.949 3.869 -10.617 1 89.25 90 LYS A O 1
ATOM 725 N N . LEU A 1 91 ? -4.543 3.607 -8.445 1 85.38 91 LEU A N 1
ATOM 726 C CA . LEU A 1 91 ? -3.104 3.77 -8.633 1 85.38 91 LEU A CA 1
ATOM 727 C C . LEU A 1 91 ? -2.471 2.477 -9.133 1 85.38 91 LEU A C 1
ATOM 729 O O . LEU A 1 91 ? -1.346 2.484 -9.633 1 85.38 91 LEU A O 1
ATOM 733 N N . LEU A 1 92 ? -3.203 1.419 -8.992 1 86.06 92 LEU A N 1
ATOM 734 C CA . LEU A 1 92 ? -2.709 0.146 -9.508 1 86.06 92 LEU A CA 1
ATOM 735 C C . LEU A 1 92 ? -2.656 0.158 -11.031 1 86.06 92 LEU A C 1
ATOM 737 O O . LEU A 1 92 ? -3.523 0.748 -11.68 1 86.06 92 LEU A O 1
ATOM 741 N N . ASP A 1 93 ? -1.67 -0.484 -11.578 1 88.44 93 ASP A N 1
ATOM 742 C CA . ASP A 1 93 ? -1.564 -0.64 -13.023 1 88.44 93 ASP A CA 1
ATOM 743 C C . ASP A 1 93 ? -2.791 -1.354 -13.594 1 88.44 93 ASP A C 1
ATOM 745 O O . ASP A 1 93 ? -3.316 -2.281 -12.969 1 88.44 93 ASP A O 1
ATOM 749 N N . LYS A 1 94 ? -3.166 -0.998 -14.719 1 87.44 94 LYS A N 1
ATOM 750 C CA . LYS A 1 94 ? -4.355 -1.548 -15.359 1 87.44 94 LYS A CA 1
ATOM 751 C C . LYS A 1 94 ? -4.262 -3.066 -15.484 1 87.44 94 LYS A C 1
ATOM 753 O O . LYS A 1 94 ? -5.277 -3.764 -15.43 1 87.44 94 LYS A O 1
ATOM 758 N N . SER A 1 95 ? -3.082 -3.592 -15.656 1 87.19 95 SER A N 1
ATOM 759 C CA . SER A 1 95 ? -2.885 -5.027 -15.828 1 87.19 95 SER A CA 1
ATOM 760 C C . SER A 1 95 ? -3.285 -5.793 -14.57 1 87.19 95 SER A C 1
ATOM 762 O O . SER A 1 95 ? -3.588 -6.984 -14.633 1 87.19 95 SER A O 1
ATOM 764 N N . PHE A 1 96 ? -3.299 -5.047 -13.469 1 87.88 96 PHE A N 1
ATOM 765 C CA . PHE A 1 96 ? -3.625 -5.688 -12.195 1 87.88 96 PHE A CA 1
ATOM 766 C C . PHE A 1 96 ? -5.078 -5.426 -11.812 1 87.88 96 PHE A C 1
ATOM 768 O O . PHE A 1 96 ? -5.605 -6.051 -10.891 1 87.88 96 PHE A O 1
ATOM 775 N N . ARG A 1 97 ? -5.668 -4.492 -12.578 1 87.5 97 ARG A N 1
ATOM 776 C CA . ARG A 1 97 ? -6.98 -4.07 -12.094 1 87.5 97 ARG A CA 1
ATOM 777 C C . ARG A 1 97 ? -8.062 -4.387 -13.125 1 87.5 97 ARG A C 1
ATOM 779 O O . ARG A 1 97 ? -9.25 -4.117 -12.891 1 87.5 97 ARG A O 1
ATOM 786 N N . SER A 1 98 ? -7.617 -4.906 -14.211 1 86.31 98 SER A N 1
ATOM 787 C CA . SER A 1 98 ? -8.586 -5.207 -15.258 1 86.31 98 SER A CA 1
ATOM 788 C C . SER A 1 98 ? -8.391 -6.621 -15.797 1 86.31 98 SER A C 1
ATOM 790 O O . SER A 1 98 ? -7.367 -7.254 -15.547 1 86.31 98 SER A O 1
ATOM 792 N N . GLY A 1 99 ? -9.461 -7.055 -16.469 1 89.38 99 GLY A N 1
ATOM 793 C CA . GLY A 1 99 ? -9.406 -8.367 -17.078 1 89.38 99 GLY A CA 1
ATOM 794 C C . GLY A 1 99 ? -10.117 -9.438 -16.281 1 89.38 99 GLY A C 1
ATOM 795 O O . GLY A 1 99 ? -10.898 -9.133 -15.383 1 89.38 99 GLY A O 1
ATOM 796 N N . ILE A 1 100 ? -9.922 -10.68 -16.766 1 92.88 100 ILE A N 1
ATOM 797 C CA . ILE A 1 100 ? -10.578 -11.82 -16.156 1 92.88 100 ILE A CA 1
ATOM 798 C C . ILE A 1 100 ? -9.555 -12.617 -15.336 1 92.88 100 ILE A C 1
ATOM 800 O O . ILE A 1 100 ? -8.461 -12.906 -15.812 1 92.88 100 ILE A O 1
ATOM 804 N N . VAL A 1 101 ? -9.969 -12.891 -14.148 1 95.06 101 VAL A N 1
ATOM 805 C CA . VAL A 1 101 ? -9.133 -13.711 -13.281 1 95.06 101 VAL A CA 1
ATOM 806 C C . VAL A 1 101 ? -9.844 -15.023 -12.961 1 95.06 101 VAL A C 1
ATOM 808 O O . VAL A 1 101 ? -11.031 -15.031 -12.633 1 95.06 101 VAL A O 1
ATOM 811 N N . GLU A 1 102 ? -9.125 -16.047 -13.07 1 97 102 GLU A N 1
ATOM 812 C CA . GLU A 1 102 ? -9.664 -17.375 -12.742 1 97 102 GLU A CA 1
ATOM 813 C C . GLU A 1 102 ? -9.109 -17.875 -11.414 1 97 102 GLU A C 1
ATOM 815 O O . GLU A 1 102 ? -7.895 -17.859 -11.195 1 97 102 GLU A O 1
ATOM 820 N N . TYR A 1 103 ? -10 -18.328 -10.625 1 97.19 103 TYR A N 1
ATOM 821 C CA . TYR A 1 103 ? -9.633 -18.891 -9.328 1 97.19 103 TYR A CA 1
ATOM 822 C C . TYR A 1 103 ? -9.984 -20.375 -9.266 1 97.19 103 TYR A C 1
ATOM 824 O O . TYR A 1 103 ? -11.062 -20.781 -9.703 1 97.19 103 TYR A O 1
ATOM 832 N N . THR A 1 104 ? -9.062 -21.062 -8.75 1 97.69 104 THR A N 1
ATOM 833 C CA . THR A 1 104 ? -9.328 -22.469 -8.445 1 97.69 104 THR A CA 1
ATOM 834 C C . THR A 1 104 ? -9.039 -22.766 -6.977 1 97.69 104 THR A C 1
ATOM 836 O O . THR A 1 104 ? -7.914 -22.578 -6.512 1 97.69 104 THR A O 1
ATOM 839 N N . PHE A 1 105 ? -10.062 -23.25 -6.316 1 97.69 105 PHE A N 1
ATOM 840 C CA . PHE A 1 105 ? -9.945 -23.578 -4.902 1 97.69 105 PHE A CA 1
ATOM 841 C C . PHE A 1 105 ? -9.781 -25.078 -4.711 1 97.69 105 PHE A C 1
ATOM 843 O O . PHE A 1 105 ? -10.586 -25.875 -5.207 1 97.69 105 PHE A O 1
ATOM 850 N N . ASP A 1 106 ? -8.75 -25.391 -4.02 1 95.56 106 ASP A N 1
ATOM 851 C CA . ASP A 1 106 ? -8.555 -26.812 -3.719 1 95.56 106 ASP A CA 1
ATOM 852 C C . ASP A 1 106 ? -7.945 -27 -2.33 1 95.56 106 ASP A C 1
ATOM 854 O O . ASP A 1 106 ? -7.895 -26.047 -1.537 1 95.56 106 ASP A O 1
ATOM 858 N N . THR A 1 107 ? -7.535 -28.203 -1.923 1 94.94 107 THR A N 1
ATOM 859 C CA . THR A 1 107 ? -7.07 -28.531 -0.58 1 94.94 107 THR A CA 1
ATOM 860 C C . THR A 1 107 ? -5.715 -27.875 -0.305 1 94.94 107 THR A C 1
ATOM 862 O O . THR A 1 107 ? -5.34 -27.672 0.853 1 94.94 107 THR A O 1
ATOM 865 N N . ASN A 1 108 ? -5.016 -27.531 -1.404 1 94.94 108 ASN A N 1
ATOM 866 C CA . ASN A 1 108 ? -3.682 -26.969 -1.225 1 94.94 108 ASN A CA 1
ATOM 867 C C . ASN A 1 108 ? -3.736 -25.453 -1.071 1 94.94 108 ASN A C 1
ATOM 869 O O . ASN A 1 108 ? -2.838 -24.844 -0.481 1 94.94 108 ASN A O 1
ATOM 873 N N . GLY A 1 109 ? -4.719 -24.906 -1.625 1 97.5 109 GLY A N 1
ATOM 874 C CA . GLY A 1 109 ? -4.84 -23.453 -1.591 1 97.5 109 GLY A CA 1
ATOM 875 C C . GLY A 1 109 ? -5.648 -22.891 -2.746 1 97.5 109 GLY A C 1
ATOM 876 O O . GLY A 1 109 ? -6.629 -23.5 -3.176 1 97.5 109 GLY A O 1
ATOM 877 N N . ILE A 1 110 ? -5.348 -21.703 -3.158 1 98.06 110 ILE A N 1
ATOM 878 C CA . ILE A 1 110 ? -6.078 -21.031 -4.223 1 98.06 110 ILE A CA 1
ATOM 879 C C . ILE A 1 110 ? -5.141 -20.75 -5.395 1 98.06 110 ILE A C 1
ATOM 881 O O . ILE A 1 110 ? -4.113 -20.094 -5.234 1 98.06 110 ILE A O 1
ATOM 885 N N . THR A 1 111 ? -5.461 -21.281 -6.516 1 97.88 111 THR A N 1
ATOM 886 C CA . THR A 1 111 ? -4.734 -21 -7.75 1 97.88 111 THR A CA 1
ATOM 887 C C . THR A 1 111 ? -5.355 -19.812 -8.484 1 97.88 111 THR A C 1
ATOM 889 O O . THR A 1 111 ? -6.578 -19.734 -8.641 1 97.88 111 THR A O 1
ATOM 892 N N . ILE A 1 112 ? -4.59 -18.875 -8.836 1 96.88 112 ILE A N 1
ATOM 893 C CA . ILE A 1 112 ? -5.031 -17.672 -9.523 1 96.88 112 ILE A CA 1
ATOM 894 C C . ILE A 1 112 ? -4.387 -17.594 -10.898 1 96.88 112 ILE A C 1
ATOM 896 O O . ILE A 1 112 ? -3.162 -17.641 -11.023 1 96.88 112 ILE A O 1
ATOM 900 N N . ILE A 1 113 ? -5.164 -17.469 -11.875 1 96.44 113 ILE A N 1
ATOM 901 C CA . ILE A 1 113 ? -4.688 -17.297 -13.242 1 96.44 113 ILE A CA 1
ATOM 902 C C . ILE A 1 113 ? -5.203 -15.984 -13.82 1 96.44 113 ILE A C 1
ATOM 904 O O . ILE A 1 113 ? -6.41 -15.719 -13.797 1 96.44 113 ILE A O 1
ATOM 908 N N . SER A 1 114 ? -4.348 -15.141 -14.203 1 94.69 114 SER A N 1
ATOM 909 C CA . SER A 1 114 ? -4.68 -13.859 -14.805 1 94.69 114 SER A CA 1
ATOM 910 C C . SER A 1 114 ? -3.807 -13.578 -16.016 1 94.69 114 SER A C 1
ATOM 912 O O . SER A 1 114 ? -3.02 -14.43 -16.438 1 94.69 114 SER A O 1
ATOM 914 N N . ASN A 1 115 ? -3.982 -12.383 -16.625 1 92.38 115 ASN A N 1
ATOM 915 C CA . ASN A 1 115 ? -3.197 -12 -17.797 1 92.38 115 ASN A CA 1
ATOM 916 C C . ASN A 1 115 ? -1.737 -11.742 -17.438 1 92.38 115 ASN A C 1
ATOM 918 O O . ASN A 1 115 ? -0.867 -11.742 -18.312 1 92.38 115 ASN A O 1
ATOM 922 N N . ILE A 1 116 ? -1.485 -11.664 -16.125 1 93.5 116 ILE A N 1
ATOM 923 C CA . ILE A 1 116 ? -0.134 -11.266 -15.758 1 93.5 116 ILE A CA 1
ATOM 924 C C . ILE A 1 116 ? 0.632 -12.469 -15.219 1 93.5 116 ILE A C 1
ATOM 926 O O . ILE A 1 116 ? 1.841 -12.391 -14.984 1 93.5 116 ILE A O 1
ATOM 930 N N . GLY A 1 117 ? -0.076 -13.531 -14.984 1 95.44 117 GLY A N 1
ATOM 931 C CA . GLY A 1 117 ? 0.626 -14.703 -14.5 1 95.44 117 GLY A CA 1
ATOM 932 C C . GLY A 1 117 ? -0.293 -15.727 -13.852 1 95.44 117 GLY A C 1
ATOM 933 O O . GLY A 1 117 ? -1.516 -15.641 -13.992 1 95.44 117 GLY A O 1
ATOM 934 N N . GLU A 1 118 ? 0.335 -16.734 -13.32 1 96.88 118 GLU A N 1
ATOM 935 C CA . GLU A 1 118 ? -0.328 -17.812 -12.602 1 96.88 118 GLU A CA 1
ATOM 936 C C . GLU A 1 118 ? 0.318 -18.047 -11.242 1 96.88 118 GLU A C 1
ATOM 938 O O . GLU A 1 118 ? 1.543 -18 -11.109 1 96.88 118 GLU A O 1
ATOM 943 N N . SER A 1 119 ? -0.573 -18.266 -10.305 1 96.44 119 SER A N 1
ATOM 944 C CA . SER A 1 119 ? 0.004 -18.484 -8.984 1 96.44 119 SER A CA 1
ATOM 945 C C . SER A 1 119 ? -0.838 -19.453 -8.164 1 96.44 119 SER A C 1
ATOM 947 O O . SER A 1 119 ? -2.064 -19.469 -8.281 1 96.44 119 SER A O 1
ATOM 949 N N . ILE A 1 120 ? -0.178 -20.203 -7.457 1 97.12 120 ILE A N 1
ATOM 950 C CA . ILE A 1 120 ? -0.821 -20.984 -6.406 1 97.12 120 ILE A CA 1
ATOM 951 C C . ILE A 1 120 ? -0.457 -20.406 -5.039 1 97.12 120 ILE A C 1
ATOM 953 O O . ILE A 1 120 ? 0.724 -20.281 -4.707 1 97.12 120 ILE A O 1
ATOM 957 N N . ASN A 1 121 ? -1.45 -20.016 -4.355 1 97.06 121 ASN A N 1
ATOM 958 C CA . ASN A 1 121 ? -1.306 -19.531 -2.982 1 97.06 121 ASN A CA 1
ATOM 959 C C . ASN A 1 121 ? -1.778 -20.578 -1.973 1 97.06 121 ASN A C 1
ATOM 961 O O . ASN A 1 121 ? -2.943 -20.969 -1.984 1 97.06 121 ASN A O 1
ATOM 965 N N . TYR A 1 122 ? -0.875 -20.953 -1.135 1 97.25 122 TYR A N 1
ATOM 966 C CA . TYR A 1 122 ? -1.25 -21.938 -0.125 1 97.25 122 TYR A CA 1
ATOM 967 C C . TYR A 1 122 ? -2.17 -21.328 0.922 1 97.25 122 TYR A C 1
ATOM 969 O O . TYR A 1 122 ? -2.283 -20.094 1.014 1 97.25 122 TYR A O 1
ATOM 977 N N . TRP A 1 123 ? -2.785 -22.141 1.649 1 96.88 123 TRP A N 1
ATOM 978 C CA . TRP A 1 123 ? -3.773 -21.641 2.602 1 96.88 123 TRP A CA 1
ATOM 979 C C . TRP A 1 123 ? -3.111 -20.766 3.668 1 96.88 123 TRP A C 1
ATOM 981 O O . TRP A 1 123 ? -3.729 -19.844 4.191 1 96.88 123 TRP A O 1
ATOM 991 N N . ASN A 1 124 ? -1.846 -20.969 3.963 1 94.25 124 ASN A N 1
ATOM 992 C CA . ASN A 1 124 ? -1.152 -20.188 4.977 1 94.25 124 ASN A CA 1
ATOM 993 C C . ASN A 1 124 ? -0.867 -18.766 4.488 1 94.25 124 ASN A C 1
ATOM 995 O O . ASN A 1 124 ? -0.359 -17.938 5.242 1 94.25 124 ASN A O 1
ATOM 999 N N . ALA A 1 125 ? -1.206 -18.5 3.199 1 95.56 125 ALA A N 1
ATOM 1000 C CA . ALA A 1 125 ? -1.078 -17.156 2.678 1 95.56 125 ALA A CA 1
ATOM 1001 C C . ALA A 1 125 ? -2.299 -16.312 3.037 1 95.56 125 ALA A C 1
ATOM 1003 O O . ALA A 1 125 ? -2.281 -15.086 2.891 1 95.56 125 ALA A O 1
ATOM 1004 N N . PHE A 1 126 ? -3.32 -16.953 3.494 1 96.62 126 PHE A N 1
ATOM 1005 C CA . PHE A 1 126 ? -4.594 -16.281 3.732 1 96.62 126 PHE A CA 1
ATOM 1006 C C . PHE A 1 126 ? -4.867 -16.156 5.227 1 96.62 126 PHE A C 1
ATOM 1008 O O . PHE A 1 126 ? -4.352 -16.938 6.027 1 96.62 126 PHE A O 1
ATOM 1015 N N . LYS A 1 127 ? -5.652 -15.219 5.566 1 94.75 127 LYS A N 1
ATOM 1016 C CA . LYS A 1 127 ? -5.871 -14.906 6.977 1 94.75 127 LYS A CA 1
ATOM 1017 C C . LYS A 1 127 ? -7.301 -15.234 7.395 1 94.75 127 LYS A C 1
ATOM 1019 O O . LYS A 1 127 ? -7.527 -15.781 8.477 1 94.75 127 LYS A O 1
ATOM 1024 N N . GLU A 1 128 ? -8.25 -14.898 6.547 1 95.81 128 GLU A N 1
ATOM 1025 C CA . GLU A 1 128 ? -9.656 -15.062 6.926 1 95.81 128 GLU A CA 1
ATOM 1026 C C . GLU A 1 128 ? -10.555 -15.07 5.695 1 95.81 128 GLU A C 1
ATOM 1028 O O . GLU A 1 128 ? -10.117 -14.742 4.59 1 95.81 128 GLU A O 1
ATOM 1033 N N . TYR A 1 129 ? -11.766 -15.539 5.91 1 96.5 129 TYR A N 1
ATOM 1034 C CA . TYR A 1 129 ? -12.82 -15.43 4.91 1 96.5 129 TYR A CA 1
ATOM 1035 C C . TYR A 1 129 ? -14.125 -14.961 5.543 1 96.5 129 TYR A C 1
ATOM 1037 O O . TYR A 1 129 ? -14.25 -14.93 6.766 1 96.5 129 TYR A O 1
ATOM 1045 N N . GLY A 1 130 ? -14.992 -14.461 4.762 1 95.31 130 GLY A N 1
ATOM 1046 C CA . GLY A 1 130 ? -16.281 -14.023 5.25 1 95.31 130 GLY A CA 1
ATOM 1047 C C . GLY A 1 130 ? -17.297 -13.773 4.137 1 95.31 130 GLY A C 1
ATOM 1048 O O . GLY A 1 130 ? -17.031 -14.086 2.977 1 95.31 130 GLY A O 1
ATOM 1049 N N . THR A 1 131 ? -18.469 -13.359 4.582 1 94.56 131 THR A N 1
ATOM 1050 C CA . THR A 1 131 ? -19.531 -13.016 3.648 1 94.56 131 THR A CA 1
ATOM 1051 C C . THR A 1 131 ? -19.953 -11.562 3.814 1 94.56 131 THR A C 1
ATOM 1053 O O . THR A 1 131 ? -19.953 -11.031 4.93 1 94.56 131 THR A O 1
ATOM 1056 N N . PHE A 1 132 ? -20.125 -10.953 2.729 1 92.75 132 PHE A N 1
ATOM 1057 C CA . PHE A 1 132 ? -20.625 -9.586 2.701 1 92.75 132 PHE A CA 1
ATOM 1058 C C . PHE A 1 132 ? -21.625 -9.398 1.57 1 92.75 132 PHE A C 1
ATOM 1060 O O . PHE A 1 132 ? -21.25 -9.375 0.397 1 92.75 132 PHE A O 1
ATOM 1067 N N . GLY A 1 133 ? -22.859 -9.18 1.979 1 91.56 133 GLY A N 1
ATOM 1068 C CA . GLY A 1 133 ? -23.891 -9.125 0.949 1 91.56 133 GLY A CA 1
ATOM 1069 C C . GLY A 1 133 ? -23.922 -10.367 0.082 1 91.56 133 GLY A C 1
ATOM 1070 O O . GLY A 1 133 ? -24.031 -11.484 0.594 1 91.56 133 GLY A O 1
ATOM 1071 N N . GLU A 1 134 ? -23.766 -10.188 -1.232 1 94.06 134 GLU A N 1
ATOM 1072 C CA . GLU A 1 134 ? -23.859 -11.312 -2.166 1 94.06 134 GLU A CA 1
ATOM 1073 C C . GLU A 1 134 ? -22.469 -11.883 -2.465 1 94.06 134 GLU A C 1
ATOM 1075 O O . GLU A 1 134 ? -22.312 -12.688 -3.385 1 94.06 134 GLU A O 1
ATOM 1080 N N . TYR A 1 135 ? -21.531 -11.453 -1.612 1 95.44 135 TYR A N 1
ATOM 1081 C CA . TYR A 1 135 ? -20.156 -11.859 -1.93 1 95.44 135 TYR A CA 1
ATOM 1082 C C . TYR A 1 135 ? -19.562 -12.695 -0.806 1 95.44 135 TYR A C 1
ATOM 1084 O O . TYR A 1 135 ? -19.906 -12.508 0.365 1 95.44 135 TYR A O 1
ATOM 1092 N N . ILE A 1 136 ? -18.781 -13.648 -1.189 1 96.81 136 ILE A N 1
ATOM 1093 C CA . ILE A 1 136 ? -17.828 -14.297 -0.3 1 96.81 136 ILE A CA 1
ATOM 1094 C C . ILE A 1 136 ? -16.438 -13.719 -0.536 1 96.81 136 ILE A C 1
ATOM 1096 O O . ILE A 1 136 ? -16 -13.555 -1.682 1 96.81 136 ILE A O 1
ATOM 1100 N N . TYR A 1 137 ? -15.836 -13.406 0.492 1 96.38 137 TYR A N 1
ATOM 1101 C CA . TYR A 1 137 ? -14.5 -12.844 0.318 1 96.38 137 TYR A CA 1
ATOM 1102 C C . TYR A 1 137 ? -13.461 -13.664 1.078 1 96.38 137 TYR A C 1
ATOM 1104 O O . TYR A 1 137 ? -13.773 -14.266 2.109 1 96.38 137 TYR A O 1
ATOM 1112 N N . VAL A 1 138 ? -12.266 -13.75 0.55 1 96.88 138 VAL A N 1
ATOM 1113 C CA . VAL A 1 138 ? -11.094 -14.367 1.165 1 96.88 138 VAL A CA 1
ATOM 1114 C C . VAL A 1 138 ? -9.969 -13.344 1.266 1 96.88 138 VAL A C 1
ATOM 1116 O O . VAL A 1 138 ? -9.578 -12.742 0.263 1 96.88 138 VAL A O 1
ATOM 1119 N N . LYS A 1 139 ? -9.492 -13.141 2.432 1 95.19 139 LYS A N 1
ATOM 1120 C CA . LYS A 1 139 ? -8.461 -12.133 2.664 1 95.19 139 LYS A CA 1
ATOM 1121 C C . LYS A 1 139 ? -7.082 -12.773 2.803 1 95.19 139 LYS A C 1
ATOM 1123 O O . LYS A 1 139 ? -6.91 -13.727 3.568 1 95.19 139 LYS A O 1
ATOM 1128 N N . ARG A 1 140 ? -6.172 -12.234 2.059 1 94.31 140 ARG A N 1
ATOM 1129 C CA . ARG A 1 140 ? -4.789 -12.68 2.148 1 94.31 140 ARG A CA 1
ATOM 1130 C C . ARG A 1 140 ? -4.039 -11.93 3.242 1 94.31 140 ARG A C 1
ATOM 1132 O O . ARG A 1 140 ? -4.488 -10.875 3.699 1 94.31 140 ARG A O 1
ATOM 1139 N N . LYS A 1 141 ? -2.912 -12.398 3.615 1 92.25 141 LYS A N 1
ATOM 1140 C CA . LYS A 1 141 ? -2.162 -11.82 4.723 1 92.25 141 LYS A CA 1
ATOM 1141 C C . LYS A 1 141 ? -1.476 -10.523 4.297 1 92.25 141 LYS A C 1
ATOM 1143 O O . LYS A 1 141 ? -0.995 -9.766 5.145 1 92.25 141 LYS A O 1
ATOM 1148 N N . ASP A 1 142 ? -1.402 -10.258 2.992 1 87.38 142 ASP A N 1
ATOM 1149 C CA . ASP A 1 142 ? -0.925 -8.953 2.531 1 87.38 1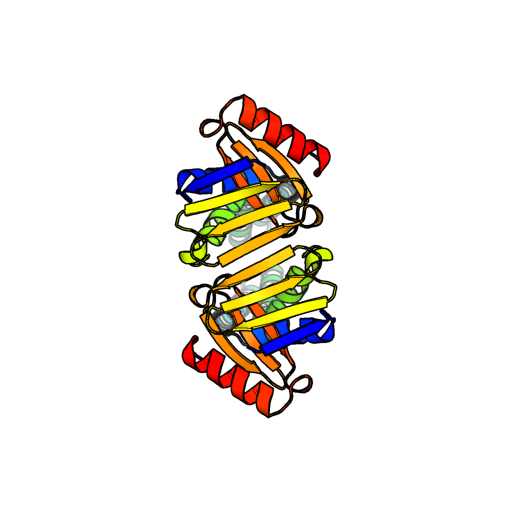42 ASP A CA 1
ATOM 1150 C C . ASP A 1 142 ? -2.09 -8 2.275 1 87.38 142 ASP A C 1
ATOM 1152 O O . ASP A 1 142 ? -1.938 -7.004 1.567 1 87.38 142 ASP A O 1
ATOM 1156 N N . ASN A 1 143 ? -3.268 -8.383 2.598 1 84.44 143 ASN A N 1
ATOM 1157 C CA . ASN A 1 143 ? -4.488 -7.582 2.613 1 84.44 143 ASN A CA 1
ATOM 1158 C C . ASN A 1 143 ? -5.141 -7.527 1.234 1 84.44 143 ASN A C 1
ATOM 1160 O O . ASN A 1 143 ? -6.062 -6.742 1.009 1 84.44 143 ASN A O 1
ATOM 1164 N N . LYS A 1 144 ? -4.641 -8.383 0.355 1 89.06 144 LYS A N 1
ATOM 1165 C CA . LYS A 1 144 ? -5.367 -8.562 -0.898 1 89.06 144 LYS A CA 1
ATOM 1166 C C . LYS A 1 144 ? -6.613 -9.422 -0.694 1 89.06 144 LYS A C 1
ATOM 1168 O O . LYS A 1 144 ? -6.629 -10.297 0.17 1 89.06 144 LYS A O 1
ATOM 1173 N N . MET A 1 145 ? -7.602 -9.094 -1.479 1 92.5 145 MET A N 1
ATOM 1174 C CA . MET A 1 145 ? -8.875 -9.781 -1.252 1 92.5 145 MET A CA 1
ATOM 1175 C C . MET A 1 145 ? -9.359 -10.453 -2.529 1 92.5 145 MET A C 1
ATOM 1177 O O . MET A 1 145 ? -9.281 -9.875 -3.613 1 92.5 145 MET A O 1
ATOM 1181 N N . ILE A 1 146 ? -9.797 -11.68 -2.377 1 94.62 146 ILE A N 1
ATOM 1182 C CA . ILE A 1 146 ? -10.492 -12.406 -3.434 1 94.62 146 ILE A CA 1
ATOM 1183 C C . ILE A 1 146 ? -11.992 -12.352 -3.195 1 94.62 146 ILE A C 1
ATOM 1185 O O . ILE A 1 146 ? -12.477 -12.703 -2.115 1 94.62 146 ILE A O 1
ATOM 1189 N N . LEU A 1 147 ? -12.695 -11.914 -4.203 1 95.06 147 LEU A N 1
ATOM 1190 C CA . LEU A 1 147 ? -14.141 -11.789 -4.094 1 95.06 147 LEU A CA 1
ATOM 1191 C C . LEU A 1 147 ? -14.844 -12.797 -4.992 1 95.06 147 LEU A C 1
ATOM 1193 O O . LEU A 1 147 ? -14.5 -12.938 -6.168 1 95.06 147 LEU A O 1
ATOM 1197 N N . ILE A 1 148 ? -15.766 -13.461 -4.422 1 96.12 148 ILE A N 1
ATOM 1198 C CA . ILE A 1 148 ? -16.578 -14.422 -5.156 1 96.12 148 ILE A CA 1
ATOM 1199 C C . ILE A 1 148 ? -18.047 -14.016 -5.086 1 96.12 148 ILE A C 1
ATOM 1201 O O . ILE A 1 148 ? -18.609 -13.867 -3.998 1 96.12 148 ILE A O 1
ATOM 1205 N N . ASP A 1 149 ? -18.609 -13.844 -6.23 1 95.12 149 ASP A N 1
ATOM 1206 C CA . ASP A 1 149 ? -20.031 -13.547 -6.293 1 95.12 149 ASP A CA 1
ATOM 1207 C C . ASP A 1 149 ? -20.875 -14.812 -6.109 1 95.12 149 ASP A C 1
ATOM 1209 O O . ASP A 1 149 ? -20.828 -15.711 -6.945 1 95.12 149 ASP A O 1
ATOM 1213 N N . LYS A 1 150 ? -21.688 -14.875 -5.066 1 94.44 150 LYS A N 1
ATOM 1214 C CA . LYS A 1 150 ? -22.5 -16.047 -4.75 1 94.44 150 LYS A CA 1
ATOM 1215 C C . LYS A 1 150 ? -23.469 -16.375 -5.883 1 94.44 150 LYS A C 1
ATOM 1217 O O . LYS A 1 150 ? -23.812 -17.531 -6.09 1 94.44 150 LYS A O 1
ATOM 1222 N N . ASN A 1 151 ? -23.781 -15.312 -6.566 1 93.44 151 ASN A N 1
ATOM 1223 C CA . ASN A 1 151 ? -24.766 -15.492 -7.625 1 93.44 151 ASN A CA 1
ATOM 1224 C C . ASN A 1 151 ? -24.172 -16.219 -8.828 1 93.44 151 ASN A C 1
ATOM 1226 O O . ASN A 1 151 ? -24.906 -16.703 -9.688 1 93.44 151 ASN A O 1
ATOM 1230 N N . ASP A 1 152 ? -22.859 -16.266 -8.883 1 93.44 152 ASP A N 1
ATOM 1231 C CA . ASP A 1 152 ? -22.188 -16.938 -9.992 1 93.44 152 ASP A CA 1
ATOM 1232 C C . ASP A 1 152 ? -22 -18.422 -9.711 1 93.44 152 ASP A C 1
ATOM 1234 O O . ASP A 1 152 ? -21.531 -19.172 -10.57 1 93.44 152 ASP A O 1
ATOM 1238 N N . LEU A 1 153 ? -22.375 -18.875 -8.5 1 94.81 153 LEU A N 1
ATOM 1239 C CA . LEU A 1 153 ? -22.141 -20.266 -8.086 1 94.81 153 LEU A CA 1
ATOM 1240 C C . LEU A 1 153 ? -23.453 -21 -7.875 1 94.81 153 LEU A C 1
ATOM 1242 O O . LEU A 1 153 ? -24.469 -20.391 -7.492 1 94.81 153 LEU A O 1
ATOM 1246 N N . THR A 1 154 ? -23.438 -22.25 -8.18 1 94.88 154 THR A N 1
ATOM 1247 C CA . THR A 1 154 ? -24.562 -23.094 -7.785 1 94.88 154 THR A CA 1
ATOM 1248 C C . THR A 1 154 ? -24.562 -23.328 -6.281 1 94.88 154 THR A C 1
ATOM 1250 O O . THR A 1 154 ? -23.547 -23.125 -5.617 1 94.88 154 THR A O 1
ATOM 1253 N N . ASN A 1 155 ? -25.703 -23.766 -5.754 1 94.5 155 ASN A N 1
ATOM 1254 C CA . ASN A 1 155 ? -25.781 -24.047 -4.32 1 94.5 155 ASN A CA 1
ATOM 1255 C C . ASN A 1 155 ? -24.781 -25.094 -3.891 1 94.5 155 ASN A C 1
ATOM 1257 O O . ASN A 1 155 ? -24.188 -25 -2.811 1 94.5 155 ASN A O 1
ATOM 1261 N N . GLU A 1 156 ? -24.531 -26.047 -4.719 1 94.81 156 GLU A N 1
ATOM 1262 C CA . GLU A 1 156 ? -23.578 -27.109 -4.41 1 94.81 156 GLU A CA 1
ATOM 1263 C C . GLU A 1 156 ? -22.141 -26.562 -4.371 1 94.81 156 GLU A C 1
ATOM 1265 O O . GLU A 1 156 ? -21.359 -26.922 -3.486 1 94.81 156 GLU A O 1
ATOM 1270 N N . GLU A 1 157 ? -21.875 -25.703 -5.359 1 94.88 157 GLU A N 1
ATOM 1271 C CA . GLU A 1 157 ? -20.547 -25.094 -5.414 1 94.88 157 GLU A CA 1
ATOM 1272 C C . GLU A 1 157 ? -20.312 -24.188 -4.219 1 94.88 157 GLU A C 1
ATOM 1274 O O . GLU A 1 157 ? -19.219 -24.141 -3.662 1 94.88 157 GLU A O 1
ATOM 1279 N N . LYS A 1 158 ? -21.406 -23.516 -3.895 1 95.5 158 LYS A N 1
ATOM 1280 C CA . LYS A 1 158 ? -21.312 -22.609 -2.754 1 95.5 158 LYS A CA 1
ATOM 1281 C C . LYS A 1 158 ? -21.031 -23.375 -1.465 1 95.5 158 LYS A C 1
ATOM 1283 O O . LYS A 1 158 ? -20.156 -23 -0.688 1 95.5 158 LYS A O 1
ATOM 1288 N N . ASP A 1 159 ? -21.672 -24.406 -1.264 1 95.25 159 ASP A N 1
ATOM 1289 C CA . ASP A 1 159 ? -21.5 -25.219 -0.061 1 95.25 159 ASP A CA 1
ATOM 1290 C C . ASP A 1 159 ? -20.094 -25.828 -0.011 1 95.25 159 ASP A C 1
ATOM 1292 O O . ASP A 1 159 ? -19.469 -25.859 1.044 1 95.25 159 ASP A O 1
ATOM 1296 N N . GLU A 1 160 ? -19.719 -26.266 -1.106 1 95.88 160 GLU A N 1
ATOM 1297 C CA . GLU A 1 160 ? -18.391 -26.859 -1.177 1 95.88 160 GLU A CA 1
ATOM 1298 C C . GLU A 1 160 ? -17.312 -25.812 -0.891 1 95.88 160 GLU A C 1
ATOM 1300 O O . GLU A 1 160 ? -16.344 -26.094 -0.174 1 95.88 160 GLU A O 1
ATOM 1305 N N . LEU A 1 161 ? -17.484 -24.672 -1.513 1 96.88 161 LEU A N 1
ATOM 1306 C CA . LEU A 1 161 ? -16.531 -23.594 -1.286 1 96.88 161 LEU A CA 1
ATOM 1307 C C . LEU A 1 161 ? -16.484 -23.219 0.19 1 96.88 161 LEU A C 1
ATOM 1309 O O . LEU A 1 161 ? -15.398 -23.109 0.772 1 96.88 161 LEU A O 1
ATOM 1313 N N . LEU A 1 162 ? -17.625 -23.047 0.807 1 96.31 162 LEU A N 1
ATOM 1314 C CA . LEU A 1 162 ? -17.703 -22.656 2.209 1 96.31 162 LEU A CA 1
ATOM 1315 C C . LEU A 1 162 ? -17.094 -23.719 3.107 1 96.31 162 LEU A C 1
ATOM 1317 O O . LEU A 1 162 ? -16.438 -23.406 4.105 1 96.31 162 LEU A O 1
ATOM 1321 N N . ARG A 1 163 ? -17.312 -24.922 2.777 1 96.19 163 ARG A N 1
ATOM 1322 C CA . ARG A 1 163 ? -16.719 -26.016 3.543 1 96.19 163 ARG A CA 1
ATOM 1323 C C . ARG A 1 163 ? -15.195 -25.969 3.449 1 96.19 163 ARG A C 1
ATOM 1325 O O . ARG A 1 163 ? -14.5 -26.109 4.461 1 96.19 163 ARG A O 1
ATOM 1332 N N . LEU A 1 164 ? -14.719 -25.797 2.227 1 97 164 LEU A N 1
ATOM 1333 C CA . LEU A 1 164 ? -13.273 -25.703 2.006 1 97 164 LEU A CA 1
ATOM 1334 C C . LEU A 1 164 ? -12.672 -24.547 2.781 1 97 164 LEU A C 1
ATOM 1336 O O . LEU A 1 164 ? -11.625 -24.688 3.408 1 97 164 LEU A O 1
ATOM 1340 N N . LEU A 1 165 ? -13.352 -23.422 2.707 1 97.44 165 LEU A N 1
ATOM 1341 C CA . LEU A 1 165 ? -12.875 -22.234 3.406 1 97.44 165 LEU A CA 1
ATOM 1342 C C . LEU A 1 165 ? -12.922 -22.438 4.918 1 97.44 165 LEU A C 1
ATOM 1344 O O . LEU A 1 165 ? -11.969 -22.094 5.625 1 97.44 165 LEU A O 1
ATOM 1348 N N . ALA A 1 166 ? -13.945 -23.031 5.418 1 96.56 166 ALA A N 1
ATOM 1349 C CA . ALA A 1 166 ? -14.133 -23.234 6.852 1 96.56 166 ALA A CA 1
ATOM 1350 C C . ALA A 1 166 ? -13.078 -24.188 7.406 1 96.56 166 ALA A C 1
ATOM 1352 O O . ALA A 1 166 ? -12.664 -24.062 8.562 1 96.56 166 ALA A O 1
ATOM 1353 N N . CYS A 1 167 ? -12.602 -25.047 6.621 1 96.31 167 CYS A N 1
ATOM 1354 C CA . CYS A 1 167 ? -11.625 -26.031 7.051 1 96.31 167 CYS A CA 1
ATOM 1355 C C . CYS A 1 167 ? -10.219 -25.438 7.094 1 96.31 167 CYS A C 1
ATOM 1357 O O . CYS A 1 167 ? -9.352 -25.938 7.801 1 96.31 167 CYS A O 1
ATOM 1359 N N . ASN A 1 168 ? -10.062 -24.359 6.348 1 96.38 168 ASN A N 1
ATOM 1360 C CA . ASN A 1 168 ? -8.688 -23.906 6.176 1 96.38 168 ASN A CA 1
ATOM 1361 C C . ASN A 1 168 ? -8.484 -22.5 6.738 1 96.38 168 ASN A C 1
ATOM 1363 O O . ASN A 1 168 ? -7.352 -22.078 6.98 1 96.38 168 ASN A O 1
ATOM 1367 N N . LEU A 1 169 ? -9.57 -21.734 6.895 1 96.31 169 LEU A N 1
ATOM 1368 C CA . LEU A 1 169 ? -9.445 -20.344 7.312 1 96.31 169 LEU A CA 1
ATOM 1369 C C . LEU A 1 169 ? -10.461 -20.016 8.398 1 96.31 169 LEU A C 1
ATOM 1371 O O . LEU A 1 169 ? -11.562 -20.562 8.406 1 96.31 169 LEU A O 1
ATOM 1375 N N . PRO A 1 170 ? -10.047 -19.219 9.336 1 94.06 170 PRO A N 1
ATOM 1376 C CA . PRO A 1 170 ? -11.047 -18.703 10.273 1 94.06 170 PRO A CA 1
ATOM 1377 C C . PRO A 1 170 ? -12.008 -17.719 9.625 1 94.06 170 PRO A C 1
ATOM 1379 O O . PRO A 1 170 ? -11.656 -17.047 8.648 1 94.06 170 PRO A O 1
ATOM 1382 N N . GLN A 1 171 ? -13.25 -17.594 10.148 1 91.12 171 GLN A N 1
ATOM 1383 C CA . GLN A 1 171 ? -14.219 -16.625 9.672 1 91.12 171 GLN A CA 1
ATOM 1384 C C . GLN A 1 171 ? -14.055 -15.281 10.383 1 91.12 171 GLN A C 1
ATOM 1386 O O . GLN A 1 171 ? -13.812 -15.242 11.594 1 91.12 171 GLN A O 1
ATOM 1391 N N . MET B 1 1 ? 17.641 -19.938 -18.797 1 89.06 1 MET B N 1
ATOM 1392 C CA . MET B 1 1 ? 16.938 -20.078 -17.516 1 89.06 1 MET B CA 1
ATOM 1393 C C . MET B 1 1 ? 17.906 -19.875 -16.359 1 89.06 1 MET B C 1
ATOM 1395 O O . MET B 1 1 ? 18.984 -20.469 -16.312 1 89.06 1 MET B O 1
ATOM 1399 N N . ILE B 1 2 ? 17.578 -18.938 -15.438 1 92.5 2 ILE B N 1
ATOM 1400 C CA . ILE B 1 2 ? 18.422 -18.609 -14.289 1 92.5 2 ILE B CA 1
ATOM 1401 C C . ILE B 1 2 ? 17.641 -18.828 -13 1 92.5 2 ILE B C 1
ATOM 1403 O O . ILE B 1 2 ? 16.516 -18.328 -12.859 1 92.5 2 ILE B O 1
ATOM 1407 N N . LYS B 1 3 ? 18.297 -19.578 -12.102 1 94.62 3 LYS B N 1
ATOM 1408 C CA . LYS B 1 3 ? 17.703 -19.797 -10.789 1 94.62 3 LYS B CA 1
ATOM 1409 C C . LYS B 1 3 ? 18.438 -19.016 -9.703 1 94.62 3 LYS B C 1
ATOM 1411 O O . LYS B 1 3 ? 19.672 -18.969 -9.703 1 94.62 3 LYS B O 1
ATOM 1416 N N . TYR B 1 4 ? 17.688 -18.406 -8.883 1 94.75 4 TYR B N 1
ATOM 1417 C CA . TYR B 1 4 ? 18.25 -17.609 -7.805 1 94.75 4 TYR B CA 1
ATOM 1418 C C . TYR B 1 4 ? 17.484 -17.812 -6.512 1 94.75 4 TYR B C 1
ATOM 1420 O O . TYR B 1 4 ? 16.25 -17.781 -6.508 1 94.75 4 TYR B O 1
ATOM 1428 N N . LYS B 1 5 ? 18.219 -18.078 -5.445 1 93.31 5 LYS B N 1
ATOM 1429 C CA . LYS B 1 5 ? 17.625 -18.219 -4.121 1 93.31 5 LYS B CA 1
ATOM 1430 C C . LYS B 1 5 ? 17.984 -17.016 -3.234 1 93.31 5 LYS B C 1
ATOM 1432 O O . LYS B 1 5 ? 19.156 -16.688 -3.072 1 93.31 5 LYS B O 1
ATOM 1437 N N . MET B 1 6 ? 16.938 -16.391 -2.791 1 91.5 6 MET B N 1
ATOM 1438 C CA . MET B 1 6 ? 17.141 -15.195 -1.968 1 91.5 6 MET B CA 1
ATOM 1439 C C . MET B 1 6 ? 16.641 -15.43 -0.545 1 91.5 6 MET B C 1
ATOM 1441 O O . MET B 1 6 ? 15.508 -15.867 -0.344 1 91.5 6 MET B O 1
ATOM 1445 N N . ASP B 1 7 ? 17.5 -15.141 0.399 1 89.44 7 ASP B N 1
ATOM 1446 C CA . ASP B 1 7 ? 17.062 -15.094 1.792 1 89.44 7 ASP B CA 1
ATOM 1447 C C . ASP B 1 7 ? 16.562 -13.703 2.162 1 89.44 7 ASP B C 1
ATOM 1449 O O . ASP B 1 7 ? 17.281 -12.719 2.047 1 89.44 7 ASP B O 1
ATOM 1453 N N . LEU B 1 8 ? 15.352 -13.609 2.578 1 88.31 8 LEU B N 1
ATOM 1454 C CA . LEU B 1 8 ? 14.773 -12.32 2.955 1 88.31 8 LEU B CA 1
ATOM 1455 C C . LEU B 1 8 ? 15.352 -11.836 4.281 1 88.31 8 LEU B C 1
ATOM 1457 O O . LEU B 1 8 ? 14.648 -11.82 5.297 1 88.31 8 LEU B O 1
ATOM 1461 N N . SER B 1 9 ? 16.578 -11.375 4.219 1 86.38 9 SER B N 1
ATOM 1462 C CA . SER B 1 9 ? 17.281 -10.852 5.383 1 86.38 9 SER B CA 1
ATOM 1463 C C . SER B 1 9 ? 17.016 -9.359 5.562 1 86.38 9 SER B C 1
ATOM 1465 O O . SER B 1 9 ? 16.516 -8.695 4.645 1 86.38 9 SER B O 1
ATOM 1467 N N . GLU B 1 10 ? 17.344 -8.867 6.781 1 88.81 10 GLU B N 1
ATOM 1468 C CA . GLU B 1 10 ? 17.172 -7.449 7.074 1 88.81 10 GLU B CA 1
ATOM 1469 C C . GLU B 1 10 ? 18.016 -6.582 6.152 1 88.81 10 GLU B C 1
ATOM 1471 O O . GLU B 1 10 ? 17.609 -5.488 5.762 1 88.81 10 GLU B O 1
ATOM 1476 N N . GLU B 1 11 ? 19.141 -7.062 5.766 1 88.06 11 GLU B N 1
ATOM 1477 C CA . GLU B 1 11 ? 20.016 -6.332 4.859 1 88.06 11 GLU B CA 1
ATOM 1478 C C . GLU B 1 11 ? 19.375 -6.148 3.488 1 88.06 11 GLU B C 1
ATOM 1480 O O . GLU B 1 11 ? 19.406 -5.055 2.92 1 88.06 11 GLU B O 1
ATOM 1485 N N . LYS B 1 12 ? 18.828 -7.16 2.986 1 90.56 12 LYS B N 1
ATOM 1486 C CA . LYS B 1 12 ? 18.188 -7.086 1.674 1 90.56 12 LYS B CA 1
ATOM 1487 C C . LYS B 1 12 ? 16.953 -6.203 1.714 1 90.56 12 LYS B C 1
ATOM 1489 O O . LYS B 1 12 ? 16.656 -5.496 0.75 1 90.56 12 LYS B O 1
ATOM 1494 N N . LYS B 1 13 ? 16.328 -6.266 2.822 1 91.38 13 LYS B N 1
ATOM 1495 C CA . LYS B 1 13 ? 15.18 -5.375 3.002 1 91.38 13 LYS B CA 1
ATOM 1496 C C . LYS B 1 13 ? 15.609 -3.914 2.998 1 91.38 13 LYS B C 1
ATOM 1498 O O . LYS B 1 13 ? 14.961 -3.07 2.379 1 91.38 13 LYS B O 1
ATOM 1503 N N . ASP B 1 14 ? 16.609 -3.672 3.715 1 92 14 ASP B N 1
ATOM 1504 C CA . ASP B 1 14 ? 17.141 -2.311 3.756 1 92 14 ASP B CA 1
ATOM 1505 C C . ASP B 1 14 ? 17.578 -1.851 2.369 1 92 14 ASP B C 1
ATOM 1507 O O . ASP B 1 14 ? 17.375 -0.693 1.999 1 92 14 ASP B O 1
ATOM 1511 N N . ALA B 1 15 ? 18.141 -2.775 1.634 1 92.88 15 ALA B N 1
ATOM 1512 C CA . ALA B 1 15 ? 18.547 -2.447 0.269 1 92.88 15 ALA B CA 1
ATOM 1513 C C . ALA B 1 15 ? 17.344 -2.129 -0.602 1 92.88 15 ALA B C 1
ATOM 1515 O O . ALA B 1 15 ? 17.359 -1.179 -1.387 1 92.88 15 ALA B O 1
ATOM 1516 N N . ALA B 1 16 ? 16.359 -2.945 -0.44 1 93.5 16 ALA B N 1
ATOM 1517 C CA . ALA B 1 16 ? 15.141 -2.711 -1.205 1 93.5 16 ALA B CA 1
ATOM 1518 C C . ALA B 1 16 ? 14.539 -1.343 -0.881 1 93.5 16 ALA B C 1
ATOM 1520 O O . ALA B 1 16 ? 14.07 -0.638 -1.774 1 93.5 16 ALA B O 1
ATOM 1521 N N . ILE B 1 17 ? 14.562 -0.999 0.351 1 95 17 ILE B N 1
ATOM 1522 C CA . ILE B 1 17 ? 14.039 0.29 0.789 1 95 17 ILE B CA 1
ATOM 1523 C C . ILE B 1 17 ? 14.875 1.418 0.196 1 95 17 ILE B C 1
ATOM 1525 O O . ILE B 1 17 ? 14.336 2.416 -0.287 1 95 17 ILE B O 1
ATOM 1529 N N . ASN B 1 18 ? 16.188 1.277 0.195 1 94.44 18 ASN B N 1
ATOM 1530 C CA . ASN B 1 18 ? 17.062 2.287 -0.384 1 94.44 18 ASN B CA 1
ATOM 1531 C C . ASN B 1 18 ? 16.828 2.449 -1.881 1 94.44 18 ASN B C 1
ATOM 1533 O O . ASN B 1 18 ? 16.828 3.568 -2.398 1 94.44 18 ASN B O 1
ATOM 1537 N N . ILE B 1 19 ? 16.594 1.359 -2.457 1 94.5 19 ILE B N 1
ATOM 1538 C CA . ILE B 1 19 ? 16.297 1.409 -3.887 1 94.5 19 ILE B CA 1
ATOM 1539 C C . ILE B 1 19 ? 14.953 2.096 -4.117 1 94.5 19 ILE B C 1
ATOM 1541 O O . ILE B 1 19 ? 14.828 2.941 -5.008 1 94.5 19 ILE B O 1
ATOM 1545 N N . ALA B 1 20 ? 14.008 1.724 -3.316 1 93.44 20 ALA B N 1
ATOM 1546 C CA . ALA B 1 20 ? 12.695 2.352 -3.436 1 93.44 20 ALA B CA 1
ATOM 1547 C C . ALA B 1 20 ? 12.789 3.857 -3.207 1 93.44 20 ALA B C 1
ATOM 1549 O O . ALA B 1 20 ? 12.094 4.633 -3.871 1 93.44 20 ALA B O 1
ATOM 1550 N N . LEU B 1 21 ? 13.602 4.258 -2.285 1 94.81 21 LEU B N 1
ATOM 1551 C CA . LEU B 1 21 ? 13.781 5.672 -1.965 1 94.81 21 LEU B CA 1
ATOM 1552 C C . LEU B 1 21 ? 14.312 6.438 -3.17 1 94.81 21 LEU B C 1
ATOM 1554 O O . LEU B 1 21 ? 13.992 7.617 -3.352 1 94.81 21 LEU B O 1
ATOM 1558 N N . GLU B 1 22 ? 15.047 5.715 -3.969 1 93.19 22 GLU B N 1
ATOM 1559 C CA . GLU B 1 22 ? 15.695 6.375 -5.102 1 93.19 22 GLU B CA 1
ATOM 1560 C C . GLU B 1 22 ? 14.906 6.145 -6.391 1 93.19 22 GLU B C 1
ATOM 1562 O O . GLU B 1 22 ? 15.375 6.496 -7.477 1 93.19 22 GLU B O 1
ATOM 1567 N N . SER B 1 23 ? 13.82 5.527 -6.258 1 90.19 23 SER B N 1
ATOM 1568 C CA . SER B 1 23 ? 12.961 5.367 -7.426 1 90.19 23 SER B CA 1
ATOM 1569 C C . SER B 1 23 ? 12.469 6.715 -7.941 1 90.19 23 SER B C 1
ATOM 1571 O O . SER B 1 23 ? 12.352 7.672 -7.172 1 90.19 23 SER B O 1
ATOM 1573 N N . LYS B 1 24 ? 12.195 6.828 -9.203 1 88.06 24 LYS B N 1
ATOM 1574 C CA . LYS B 1 24 ? 11.773 8.062 -9.852 1 88.06 24 LYS B CA 1
ATOM 1575 C C . LYS B 1 24 ? 10.539 8.648 -9.172 1 88.06 24 LYS B C 1
ATOM 1577 O O . LYS B 1 24 ? 10.445 9.867 -8.977 1 88.06 24 LYS B O 1
ATOM 1582 N N . GLY B 1 25 ? 9.633 7.746 -8.82 1 88.12 25 GLY B N 1
ATOM 1583 C CA . GLY B 1 25 ? 8.414 8.211 -8.164 1 88.12 25 GLY B CA 1
ATOM 1584 C C . GLY B 1 25 ? 8.68 8.898 -6.844 1 88.12 25 GLY B C 1
ATOM 1585 O O . GLY B 1 25 ? 8.148 9.984 -6.586 1 88.12 25 GLY B O 1
ATOM 1586 N N . ASN B 1 26 ? 9.445 8.367 -6.047 1 91.88 26 ASN B N 1
ATOM 1587 C CA . ASN B 1 26 ? 9.75 8.93 -4.734 1 91.88 26 ASN B CA 1
ATOM 1588 C C . ASN B 1 26 ? 10.609 10.188 -4.852 1 91.88 26 ASN B C 1
ATOM 1590 O O . ASN B 1 26 ? 10.422 11.141 -4.09 1 91.88 26 ASN B O 1
ATOM 1594 N N . ILE B 1 27 ? 11.539 10.203 -5.707 1 94.31 27 ILE B N 1
ATOM 1595 C CA . ILE B 1 27 ? 12.359 11.383 -5.949 1 94.31 27 ILE B CA 1
ATOM 1596 C C . ILE B 1 27 ? 11.477 12.547 -6.383 1 94.31 27 ILE B C 1
ATOM 1598 O O . ILE B 1 27 ? 11.602 13.656 -5.863 1 94.31 27 ILE B O 1
ATOM 1602 N N . ARG B 1 28 ? 10.609 12.328 -7.297 1 93.81 28 ARG B N 1
ATOM 1603 C CA . ARG B 1 28 ? 9.711 13.367 -7.785 1 93.81 28 ARG B CA 1
ATOM 1604 C C . ARG B 1 28 ? 8.867 13.938 -6.652 1 93.81 28 ARG B C 1
ATOM 1606 O O . ARG B 1 28 ? 8.695 15.156 -6.555 1 93.81 28 ARG B O 1
ATOM 1613 N N . LYS B 1 29 ? 8.406 13.125 -5.824 1 93.06 29 LYS B N 1
ATOM 1614 C CA . LYS B 1 29 ? 7.582 13.57 -4.699 1 93.06 29 LYS B CA 1
ATOM 1615 C C . LYS B 1 29 ? 8.375 14.477 -3.766 1 93.06 29 LYS B C 1
ATOM 1617 O O . LYS B 1 29 ? 7.879 15.523 -3.344 1 93.06 29 LYS B O 1
ATOM 1622 N N . ARG B 1 30 ? 9.531 14.062 -3.41 1 94.94 30 ARG B N 1
ATOM 1623 C CA . ARG B 1 30 ? 10.352 14.859 -2.506 1 94.94 30 ARG B CA 1
ATOM 1624 C C . ARG B 1 30 ? 10.75 16.172 -3.152 1 94.94 30 ARG B C 1
ATOM 1626 O O . ARG B 1 30 ? 10.828 17.203 -2.479 1 94.94 30 ARG B O 1
ATOM 1633 N N . GLN B 1 31 ? 11.008 16.141 -4.391 1 94.69 31 GLN B N 1
ATOM 1634 C CA . GLN B 1 31 ? 11.414 17.344 -5.121 1 94.69 31 GLN B CA 1
ATOM 1635 C C . GLN B 1 31 ? 10.289 18.375 -5.168 1 94.69 31 GLN B C 1
ATOM 1637 O O . GLN B 1 31 ? 10.547 19.578 -5.242 1 94.69 31 GLN B O 1
ATOM 1642 N N . LYS B 1 32 ? 9.07 17.906 -5.125 1 95.44 32 LYS B N 1
ATOM 1643 C CA . LYS B 1 32 ? 7.934 18.828 -5.082 1 95.44 32 LYS B CA 1
ATOM 1644 C C . LYS B 1 32 ? 7.668 19.297 -3.658 1 95.44 32 LYS B C 1
ATOM 1646 O O . LYS B 1 32 ? 7.383 20.484 -3.438 1 95.44 32 LYS B O 1
ATOM 1651 N N . LEU B 1 33 ? 7.785 18.375 -2.812 1 95.62 33 LEU B N 1
ATOM 1652 C CA . LEU B 1 33 ? 7.406 18.641 -1.43 1 95.62 33 LEU B CA 1
ATOM 1653 C C . LEU B 1 33 ? 8.383 19.609 -0.779 1 95.62 33 LEU B C 1
ATOM 1655 O O . LEU B 1 33 ? 7.969 20.531 -0.055 1 95.62 33 LEU B O 1
ATOM 1659 N N . LYS B 1 34 ? 9.617 19.516 -0.993 1 95.44 34 LYS B N 1
ATOM 1660 C CA . LYS B 1 34 ? 10.641 20.297 -0.302 1 95.44 34 LYS B CA 1
ATOM 1661 C C . LYS B 1 34 ? 10.461 21.781 -0.553 1 95.44 34 LYS B C 1
ATOM 1663 O O . LYS B 1 34 ? 10.312 22.562 0.389 1 95.44 34 LYS B O 1
ATOM 1668 N N . PRO B 1 35 ? 10.422 22.188 -1.815 1 95.62 35 PRO B N 1
ATOM 1669 C CA . PRO B 1 35 ? 10.25 23.625 -2.045 1 95.62 35 PRO B CA 1
ATOM 1670 C C . PRO B 1 35 ? 8.938 24.172 -1.481 1 95.62 35 PRO B C 1
ATOM 1672 O O . PRO B 1 35 ? 8.883 25.297 -0.988 1 95.62 35 PRO B O 1
ATOM 1675 N N . ILE B 1 36 ? 7.906 23.406 -1.579 1 96.56 36 ILE B N 1
ATOM 1676 C CA . ILE B 1 36 ? 6.621 23.828 -1.029 1 96.56 36 ILE B CA 1
ATOM 1677 C C . ILE B 1 36 ? 6.758 24.078 0.473 1 96.56 36 ILE B C 1
ATOM 1679 O O . ILE B 1 36 ? 6.297 25.094 0.989 1 96.56 36 ILE B O 1
ATOM 1683 N N . CYS B 1 37 ? 7.359 23.141 1.181 1 95.12 37 CYS B N 1
ATOM 1684 C CA . CYS B 1 37 ? 7.574 23.281 2.617 1 95.12 37 CYS B CA 1
ATOM 1685 C C . CYS B 1 37 ? 8.406 24.516 2.932 1 95.12 37 CYS B C 1
ATOM 1687 O O . CYS B 1 37 ? 8.07 25.281 3.84 1 95.12 37 CYS B O 1
ATOM 1689 N N . TYR B 1 38 ? 9.453 24.797 2.225 1 96.06 38 TYR B N 1
ATOM 1690 C CA . TYR B 1 38 ? 10.328 25.922 2.514 1 96.06 38 TYR B CA 1
ATOM 1691 C C . TYR B 1 38 ? 9.609 27.25 2.242 1 96.06 38 TYR B C 1
ATOM 1693 O O . TYR B 1 38 ? 9.75 28.203 3.01 1 96.06 38 TYR B O 1
ATOM 1701 N N . ILE B 1 39 ? 8.859 27.344 1.134 1 96.94 39 ILE B N 1
ATOM 1702 C CA . ILE B 1 39 ? 8.102 28.562 0.834 1 96.94 39 ILE B CA 1
ATOM 1703 C C . ILE B 1 39 ? 7.082 28.812 1.941 1 96.94 39 ILE B C 1
ATOM 1705 O O . ILE B 1 39 ? 6.973 29.938 2.441 1 96.94 39 ILE B O 1
ATOM 1709 N N . LEU B 1 40 ? 6.383 27.766 2.303 1 95.88 40 LEU B N 1
ATOM 1710 C CA . LEU B 1 40 ? 5.398 27.891 3.373 1 95.88 40 LEU B CA 1
ATOM 1711 C C . LEU B 1 40 ? 6.066 28.297 4.68 1 95.88 40 LEU B C 1
ATOM 1713 O O . LEU B 1 40 ? 5.523 29.109 5.434 1 95.88 40 LEU B O 1
ATOM 1717 N N . SER B 1 41 ? 7.203 27.688 4.973 1 96.25 41 SER B N 1
ATOM 1718 C CA . SER B 1 41 ? 7.957 28.016 6.18 1 96.25 41 SER B CA 1
ATOM 1719 C C . SER B 1 41 ? 8.328 29.484 6.223 1 96.25 41 SER B C 1
ATOM 1721 O O . SER B 1 41 ? 8.125 30.156 7.234 1 96.25 41 SER B O 1
ATOM 1723 N N . ILE B 1 42 ? 8.875 30.031 5.172 1 96.88 42 ILE B N 1
ATOM 1724 C CA . ILE B 1 42 ? 9.281 31.438 5.086 1 96.88 42 ILE B CA 1
ATOM 1725 C C . ILE B 1 42 ? 8.078 32.344 5.309 1 96.88 42 ILE B C 1
ATOM 1727 O O . ILE B 1 42 ? 8.148 33.312 6.062 1 96.88 42 ILE B O 1
ATOM 1731 N N . LEU B 1 43 ? 6.961 31.984 4.637 1 96.12 43 LEU B N 1
ATOM 1732 C CA . LEU B 1 43 ? 5.738 32.781 4.801 1 96.12 43 LEU B CA 1
ATOM 1733 C C . LEU B 1 43 ? 5.305 32.781 6.262 1 96.12 43 LEU B C 1
ATOM 1735 O O . LEU B 1 43 ? 4.973 33.844 6.801 1 96.12 43 LEU B O 1
ATOM 1739 N N . GLU B 1 44 ? 5.32 31.688 6.914 1 94.44 44 GLU B N 1
ATOM 1740 C CA . GLU B 1 44 ? 4.926 31.578 8.32 1 94.44 44 GLU B CA 1
ATOM 1741 C C . GLU B 1 44 ? 5.859 32.406 9.211 1 94.44 44 GLU B C 1
ATOM 1743 O O . GLU B 1 44 ? 5.414 33.031 10.172 1 94.44 44 GLU B O 1
ATOM 1748 N N . ILE B 1 45 ? 7.109 32.344 8.961 1 94.44 45 ILE B N 1
ATOM 1749 C CA . ILE B 1 45 ? 8.102 33.031 9.758 1 94.44 45 ILE B CA 1
ATOM 1750 C C . ILE B 1 45 ? 7.902 34.562 9.602 1 94.44 45 ILE B C 1
ATOM 1752 O O . ILE B 1 45 ? 7.91 35.281 10.586 1 94.44 45 ILE B O 1
ATOM 1756 N N . ILE B 1 46 ? 7.641 35.062 8.352 1 94.75 46 ILE B N 1
ATOM 1757 C CA . ILE B 1 46 ? 7.418 36.469 8.094 1 94.75 46 ILE B CA 1
ATOM 1758 C C . ILE B 1 46 ? 6.16 36.938 8.828 1 94.75 46 ILE B C 1
ATOM 1760 O O . ILE B 1 46 ? 6.18 37.938 9.531 1 94.75 46 ILE B O 1
ATOM 1764 N N . ILE B 1 47 ? 5.141 36.156 8.664 1 91.12 47 ILE B N 1
ATOM 1765 C CA . ILE B 1 47 ? 3.883 36.5 9.32 1 91.12 47 ILE B CA 1
ATOM 1766 C C . ILE B 1 47 ? 4.055 36.438 10.836 1 91.12 47 ILE B C 1
ATOM 1768 O O . ILE B 1 47 ? 3.533 37.281 11.562 1 91.12 47 ILE B O 1
ATOM 1772 N N . GLY B 1 48 ? 4.836 35.438 11.305 1 90.44 48 GLY B N 1
ATOM 1773 C CA . GLY B 1 48 ? 5.113 35.312 12.727 1 90.44 48 GLY B CA 1
ATOM 1774 C C . GLY B 1 48 ? 5.855 36.5 13.305 1 90.44 48 GLY B C 1
ATOM 1775 O O . GLY B 1 48 ? 5.508 37 14.375 1 90.44 48 GLY B O 1
ATOM 1776 N N . ILE B 1 49 ? 6.816 36.969 12.594 1 92.69 49 ILE B N 1
ATOM 1777 C CA . ILE B 1 49 ? 7.566 38.156 13.016 1 92.69 49 ILE B CA 1
ATOM 1778 C C . ILE B 1 49 ? 6.641 39.344 13.078 1 92.69 49 ILE B C 1
ATOM 1780 O O . ILE B 1 49 ? 6.668 40.125 14.047 1 92.69 49 ILE B O 1
ATOM 1784 N N . TYR B 1 50 ? 5.828 39.562 12.094 1 90.5 50 TYR B N 1
ATOM 1785 C CA . TYR B 1 50 ? 4.875 40.656 12.062 1 90.5 50 TYR B CA 1
ATOM 1786 C C . TYR B 1 50 ? 3.957 40.625 13.273 1 90.5 50 TYR B C 1
ATOM 1788 O O . TYR B 1 50 ? 3.734 41.625 13.93 1 90.5 50 TYR B O 1
ATOM 1796 N N . TYR B 1 51 ? 3.484 39.5 13.617 1 85.44 51 TYR B N 1
ATOM 1797 C CA . TYR B 1 51 ? 2.572 39.344 14.75 1 85.44 51 TYR B CA 1
ATOM 1798 C C . TYR B 1 51 ? 3.295 39.594 16.062 1 85.44 51 TYR B C 1
ATOM 1800 O O . TYR B 1 51 ? 2.742 40.219 16.969 1 85.44 51 TYR B O 1
ATOM 1808 N N . CYS B 1 52 ? 4.531 39.156 16.188 1 87.38 52 CYS B N 1
ATOM 1809 C CA . CYS B 1 52 ? 5.305 39.375 17.406 1 87.38 52 CYS B CA 1
ATOM 1810 C C . CYS B 1 52 ? 5.508 40.875 17.672 1 87.38 52 CYS B C 1
ATOM 1812 O O . CYS B 1 52 ? 5.547 41.312 18.828 1 87.38 52 CYS B O 1
ATOM 1814 N N . THR B 1 53 ? 5.488 41.688 16.641 1 89.94 53 THR B N 1
ATOM 1815 C CA . THR B 1 53 ? 5.836 43.094 16.812 1 89.94 53 THR B CA 1
ATOM 1816 C C . THR B 1 53 ? 4.578 43.969 16.859 1 89.94 53 THR B C 1
ATOM 1818 O O . THR B 1 53 ? 4.578 45.031 17.484 1 89.94 53 THR B O 1
ATOM 1821 N N . LYS B 1 54 ? 3.479 43.562 16.25 1 84.81 54 LYS B N 1
ATOM 1822 C CA . LYS B 1 54 ? 2.41 44.531 16.031 1 84.81 54 LYS B CA 1
ATOM 1823 C C . LYS B 1 54 ? 1.076 44 16.562 1 84.81 54 LYS B C 1
ATOM 1825 O O . LYS B 1 54 ? 0.086 44.75 16.594 1 84.81 54 LYS B O 1
ATOM 1830 N N . ALA B 1 55 ? 1.147 42.844 16.812 1 77.44 55 ALA B N 1
ATOM 1831 C CA . ALA B 1 55 ? -0.172 42.312 17.109 1 77.44 55 ALA B CA 1
ATOM 1832 C C . ALA B 1 55 ? -0.144 41.5 18.406 1 77.44 55 ALA B C 1
ATOM 1834 O O . ALA B 1 55 ? -0.089 42.062 19.5 1 77.44 55 ALA B O 1
ATOM 1835 N N . SER B 1 56 ? -0.019 40.219 18.375 1 79.5 56 SER B N 1
ATOM 1836 C CA . SER B 1 56 ? -0.067 39.25 19.484 1 79.5 56 SER B CA 1
ATOM 1837 C C . SER B 1 56 ? 1.225 38.438 19.578 1 79.5 56 SER B C 1
ATOM 1839 O O . SER B 1 56 ? 1.489 37.594 18.75 1 79.5 56 SER B O 1
ATOM 1841 N N . TYR B 1 57 ? 1.916 38.75 20.641 1 83.94 57 TYR B N 1
ATOM 1842 C CA . TYR B 1 57 ? 3.203 38.094 20.875 1 83.94 57 TYR B CA 1
ATOM 1843 C C . TYR B 1 57 ? 3.051 36.562 20.891 1 83.94 57 TYR B C 1
ATOM 1845 O O . TYR B 1 57 ? 3.82 35.844 20.25 1 83.94 57 TYR B O 1
ATOM 1853 N N . THR B 1 58 ? 2.037 36.125 21.578 1 81.75 58 THR B N 1
ATOM 1854 C CA . THR B 1 58 ? 1.809 34.688 21.719 1 81.75 58 THR B CA 1
ATOM 1855 C C . THR B 1 58 ? 1.521 34.062 20.359 1 81.75 58 THR B C 1
ATOM 1857 O O . THR B 1 58 ? 2.094 33.031 20.016 1 81.75 58 THR B O 1
ATOM 1860 N N . SER B 1 59 ? 0.661 34.719 19.609 1 79.56 59 SER B N 1
ATOM 1861 C CA . SER B 1 59 ? 0.343 34.219 18.281 1 79.56 59 SER B CA 1
ATOM 1862 C C . SER B 1 59 ? 1.566 34.219 17.375 1 79.56 59 SER B C 1
ATOM 1864 O O . SER B 1 59 ? 1.764 33.312 16.562 1 79.56 59 SER B O 1
ATOM 1866 N N . GLY B 1 60 ? 2.418 35.25 17.594 1 85.75 60 GLY B N 1
ATOM 1867 C CA . GLY B 1 60 ? 3.639 35.344 16.812 1 85.75 60 GLY B CA 1
ATOM 1868 C C . GLY B 1 60 ? 4.605 34.188 17.062 1 85.75 60 GLY B C 1
ATOM 1869 O O . GLY B 1 60 ? 5.121 33.594 16.125 1 85.75 60 GLY B O 1
ATOM 1870 N N . ILE B 1 61 ? 4.742 33.812 18.281 1 89.94 61 ILE B N 1
ATOM 1871 C CA . ILE B 1 61 ? 5.66 32.719 18.656 1 89.94 61 ILE B CA 1
ATOM 1872 C C . ILE B 1 61 ? 5.156 31.406 18.109 1 89.94 61 ILE B C 1
ATOM 1874 O O . ILE B 1 61 ? 5.941 30.594 17.625 1 89.94 61 ILE B O 1
ATOM 1878 N N . ILE B 1 62 ? 3.838 31.141 18.219 1 84.5 62 ILE B N 1
ATOM 1879 C CA . ILE B 1 62 ? 3.244 29.922 17.719 1 84.5 62 ILE B CA 1
ATOM 1880 C C . ILE B 1 62 ? 3.504 29.797 16.219 1 84.5 62 ILE B C 1
ATOM 1882 O O . ILE B 1 62 ? 3.885 28.734 15.727 1 84.5 62 ILE B O 1
ATOM 1886 N N . LEU B 1 63 ? 3.359 30.906 15.531 1 87.75 63 LEU B N 1
ATOM 1887 C CA . LEU B 1 63 ? 3.57 30.906 14.094 1 87.75 63 LEU B CA 1
ATOM 1888 C C . LEU B 1 63 ? 5.039 30.688 13.758 1 87.75 63 LEU B C 1
ATOM 1890 O O . LEU B 1 63 ? 5.359 29.984 12.797 1 87.75 63 LEU B O 1
ATOM 1894 N N . LEU B 1 64 ? 5.926 31.234 14.477 1 94.12 64 LEU B N 1
ATOM 1895 C CA . LEU B 1 64 ? 7.355 31.031 14.266 1 94.12 64 LEU B CA 1
ATOM 1896 C C . LEU B 1 64 ? 7.73 29.562 14.477 1 94.12 64 LEU B C 1
ATOM 1898 O O . LEU B 1 64 ? 8.461 28.984 13.664 1 94.12 64 LEU B O 1
ATOM 1902 N N . LEU B 1 65 ? 7.152 28.969 15.523 1 94.5 65 LEU B N 1
ATOM 1903 C CA . LEU B 1 65 ? 7.43 27.562 15.797 1 94.5 65 LEU B CA 1
ATOM 1904 C C . LEU B 1 65 ? 6.879 26.672 14.688 1 94.5 65 LEU B C 1
ATOM 1906 O O . LEU B 1 65 ? 7.527 25.703 14.281 1 94.5 65 LEU B O 1
ATOM 1910 N N . LEU B 1 66 ? 5.711 26.984 14.234 1 92.56 66 LEU B N 1
ATOM 1911 C CA . LEU B 1 66 ? 5.121 26.234 13.125 1 92.56 66 LEU B CA 1
ATOM 1912 C C . LEU B 1 66 ? 5.988 26.359 11.875 1 92.56 66 LEU B C 1
ATOM 1914 O O . LEU B 1 66 ? 6.188 25.375 11.156 1 92.56 66 LEU B O 1
ATOM 1918 N N . GLY B 1 67 ? 6.457 27.547 11.625 1 93.88 67 GLY B N 1
ATOM 1919 C CA . GLY B 1 67 ? 7.344 27.734 10.492 1 93.88 67 GLY B CA 1
ATOM 1920 C C . GLY B 1 67 ? 8.609 26.906 10.578 1 93.88 67 GLY B C 1
ATOM 1921 O O . GLY B 1 67 ? 9.016 26.281 9.586 1 93.88 67 GLY B O 1
ATOM 1922 N N . ILE B 1 68 ? 9.164 26.875 11.758 1 95.88 68 ILE B N 1
ATOM 1923 C CA . ILE B 1 68 ? 10.367 26.078 11.969 1 95.88 68 ILE B CA 1
ATOM 1924 C C . ILE B 1 68 ? 10.055 24.594 11.773 1 95.88 68 ILE B C 1
ATOM 1926 O O . ILE B 1 68 ? 10.828 23.875 11.148 1 95.88 68 ILE B O 1
ATOM 1930 N N . PHE B 1 69 ? 8.961 24.219 12.336 1 95 69 PHE B N 1
ATOM 1931 C CA . PHE B 1 69 ? 8.531 22.844 12.203 1 95 69 PHE B CA 1
ATOM 1932 C C . PHE B 1 69 ? 8.383 22.453 10.734 1 95 69 PHE B C 1
ATOM 1934 O O . PHE B 1 69 ? 8.852 21.391 10.312 1 95 69 PHE B O 1
ATOM 1941 N N . ILE B 1 70 ? 7.805 23.297 9.914 1 95 70 ILE B N 1
ATOM 1942 C CA . ILE B 1 70 ? 7.582 23.031 8.492 1 95 70 ILE B CA 1
ATOM 1943 C C . ILE B 1 70 ? 8.922 22.984 7.762 1 95 70 ILE B C 1
ATOM 1945 O O . ILE B 1 70 ? 9.117 22.156 6.863 1 95 70 ILE B O 1
ATOM 1949 N N . ALA B 1 71 ? 9.781 23.828 8.109 1 96 71 ALA B N 1
ATOM 1950 C CA . ALA B 1 71 ? 11.117 23.781 7.52 1 96 71 ALA B CA 1
ATOM 1951 C C . ALA B 1 71 ? 11.797 22.453 7.789 1 96 71 ALA B C 1
ATOM 1953 O O . ALA B 1 71 ? 12.43 21.875 6.898 1 96 71 ALA B O 1
ATOM 1954 N N . ILE B 1 72 ? 11.68 21.953 9 1 96 72 ILE B N 1
ATOM 1955 C CA . ILE B 1 72 ? 12.281 20.672 9.375 1 96 72 ILE B CA 1
ATOM 1956 C C . ILE B 1 72 ? 11.656 19.547 8.57 1 96 72 ILE B C 1
ATOM 1958 O O . ILE B 1 72 ? 12.352 18.625 8.133 1 96 72 ILE B O 1
ATOM 1962 N N . LEU B 1 73 ? 10.359 19.594 8.359 1 93.75 73 LEU B N 1
ATOM 1963 C CA . LEU B 1 73 ? 9.672 18.594 7.551 1 93.75 73 LEU B CA 1
ATOM 1964 C C . LEU B 1 73 ? 10.25 18.562 6.141 1 93.75 73 LEU B C 1
ATOM 1966 O O . LEU B 1 73 ? 10.469 17.469 5.586 1 93.75 73 LEU B O 1
ATOM 1970 N N . GLY B 1 74 ? 10.453 19.703 5.555 1 94 74 GLY B N 1
ATOM 1971 C CA . GLY B 1 74 ? 11.078 19.75 4.242 1 94 74 GLY B CA 1
ATOM 1972 C C . GLY B 1 74 ? 12.477 19.156 4.227 1 94 74 GLY B C 1
ATOM 1973 O O . GLY B 1 74 ? 12.82 18.375 3.338 1 94 74 GLY B O 1
ATOM 1974 N N . T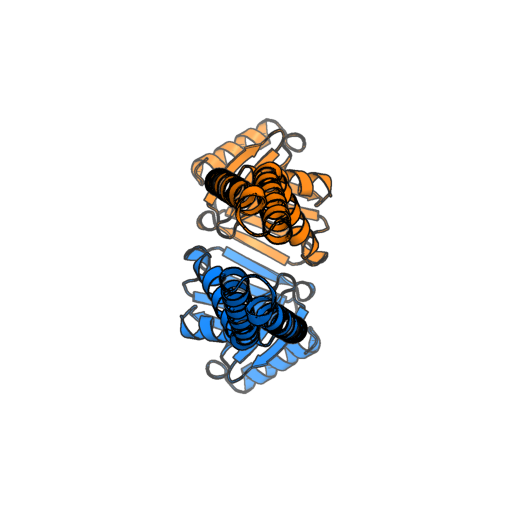YR B 1 75 ? 13.211 19.484 5.246 1 95 75 TYR B N 1
ATOM 1975 C CA . TYR B 1 75 ? 14.594 19.047 5.348 1 95 75 TYR B CA 1
ATOM 1976 C C . TYR B 1 75 ? 14.672 17.531 5.531 1 95 75 TYR B C 1
ATOM 1978 O O . TYR B 1 75 ? 15.57 16.875 4.996 1 95 75 TYR B O 1
ATOM 1986 N N . THR B 1 76 ? 13.742 16.938 6.203 1 95.5 76 THR B N 1
ATOM 1987 C CA . THR B 1 76 ? 13.773 15.516 6.547 1 95.5 76 THR B CA 1
ATOM 1988 C C . THR B 1 76 ? 12.836 14.711 5.645 1 95.5 76 THR B C 1
ATOM 1990 O O . THR B 1 76 ? 12.43 13.602 5.992 1 95.5 76 THR B O 1
ATOM 1993 N N . ALA B 1 77 ? 12.5 15.211 4.539 1 94.31 77 ALA B N 1
ATOM 1994 C CA . ALA B 1 77 ? 11.539 14.57 3.643 1 94.31 77 ALA B CA 1
ATOM 1995 C C . ALA B 1 77 ? 12 13.172 3.252 1 94.31 77 ALA B C 1
ATOM 1997 O O . ALA B 1 77 ? 11.203 12.227 3.234 1 94.31 77 ALA B O 1
ATOM 1998 N N . LYS B 1 78 ? 13.188 12.969 2.9 1 94.81 78 LYS B N 1
ATOM 1999 C CA . LYS B 1 78 ? 13.711 11.664 2.514 1 94.81 78 LYS B CA 1
ATOM 2000 C C . LYS B 1 78 ? 13.688 10.688 3.688 1 94.81 78 LYS B C 1
ATOM 2002 O O . LYS B 1 78 ? 13.352 9.508 3.518 1 94.81 78 LYS B O 1
ATOM 2007 N N . ASP B 1 79 ? 14.023 11.219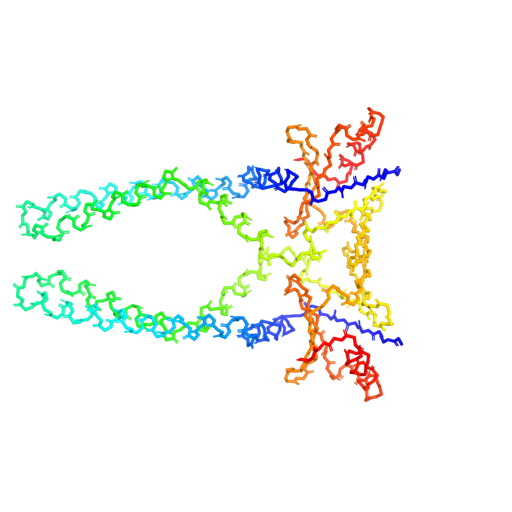 4.883 1 95.69 79 ASP B N 1
ATOM 2008 C CA . ASP B 1 79 ? 13.992 10.391 6.086 1 95.69 79 ASP B CA 1
ATOM 2009 C C . ASP B 1 79 ? 12.562 9.961 6.418 1 95.69 79 ASP B C 1
ATOM 2011 O O . ASP B 1 79 ? 12.344 8.836 6.859 1 95.69 79 ASP B O 1
ATOM 2015 N N . PHE B 1 80 ? 11.758 10.82 6.238 1 94.12 80 PHE B N 1
ATOM 2016 C CA . PHE B 1 80 ? 10.359 10.492 6.465 1 94.12 80 PHE B CA 1
ATOM 2017 C C . PHE B 1 80 ? 9.898 9.406 5.496 1 94.12 80 PHE B C 1
ATOM 2019 O O . PHE B 1 80 ? 9.203 8.469 5.895 1 94.12 80 PHE B O 1
ATOM 2026 N N . GLN B 1 81 ? 10.273 9.531 4.25 1 94 81 GLN B N 1
ATOM 2027 C CA . GLN B 1 81 ? 9.961 8.492 3.273 1 94 81 GLN B CA 1
ATOM 2028 C C . GLN B 1 81 ? 10.539 7.145 3.697 1 94 81 GLN B C 1
ATOM 2030 O O . GLN B 1 81 ? 9.875 6.117 3.594 1 94 81 GLN B O 1
ATOM 2035 N N . ARG B 1 82 ? 11.727 7.195 4.148 1 95.88 82 ARG B N 1
ATOM 2036 C CA . ARG B 1 82 ? 12.375 5.977 4.625 1 95.88 82 ARG B CA 1
ATOM 2037 C C . ARG B 1 82 ? 11.594 5.355 5.781 1 95.88 82 ARG B C 1
ATOM 2039 O O . ARG B 1 82 ? 11.391 4.141 5.816 1 95.88 82 ARG B O 1
ATOM 2046 N N . TYR B 1 83 ? 11.219 6.141 6.617 1 95.31 83 TYR B N 1
ATOM 2047 C CA . TYR B 1 83 ? 10.453 5.691 7.773 1 95.31 83 TYR B CA 1
ATOM 2048 C C . TYR B 1 83 ? 9.164 5.008 7.34 1 95.31 83 TYR B C 1
ATOM 2050 O O . TYR B 1 83 ? 8.836 3.924 7.828 1 95.31 83 TYR B O 1
ATOM 2058 N N . VAL B 1 84 ? 8.492 5.652 6.441 1 93.06 84 VAL B N 1
ATOM 2059 C CA . VAL B 1 84 ? 7.215 5.129 5.961 1 93.06 84 VAL B CA 1
ATOM 2060 C C . VAL B 1 84 ? 7.434 3.783 5.27 1 93.06 84 VAL B C 1
ATOM 2062 O O . VAL B 1 84 ? 6.684 2.832 5.496 1 93.06 84 VAL B O 1
ATOM 2065 N N . LEU B 1 85 ? 8.406 3.707 4.41 1 93.38 85 LEU B N 1
ATOM 2066 C CA . LEU B 1 85 ? 8.711 2.473 3.693 1 93.38 85 LEU B CA 1
ATOM 2067 C C . LEU B 1 85 ? 9.078 1.355 4.664 1 93.38 85 LEU B C 1
ATOM 2069 O O . LEU B 1 85 ? 8.633 0.216 4.504 1 93.38 85 LEU B O 1
ATOM 2073 N N . LYS B 1 86 ? 9.828 1.714 5.676 1 93.81 86 LYS B N 1
ATOM 2074 C CA . LYS B 1 86 ? 10.203 0.729 6.688 1 93.81 86 LYS B CA 1
ATOM 2075 C C . LYS B 1 86 ? 8.984 0.252 7.469 1 93.81 86 LYS B C 1
ATOM 2077 O O . LYS B 1 86 ? 8.836 -0.944 7.727 1 93.81 86 LYS B O 1
ATOM 2082 N N . LYS B 1 87 ? 8.211 1.162 7.754 1 92.12 87 LYS B N 1
ATOM 2083 C CA . LYS B 1 87 ? 7 0.815 8.492 1 92.12 87 LYS B CA 1
ATOM 2084 C C . LYS B 1 87 ? 6.098 -0.097 7.664 1 92.12 87 LYS B C 1
ATOM 2086 O O . LYS B 1 87 ? 5.547 -1.071 8.188 1 92.12 87 LYS B O 1
ATOM 2091 N N . SER B 1 88 ? 5.895 0.229 6.414 1 89.38 88 SER B N 1
ATOM 2092 C CA . SER B 1 88 ? 5.078 -0.587 5.523 1 89.38 88 SER B CA 1
ATOM 2093 C C . SER B 1 88 ? 5.609 -2.014 5.438 1 89.38 88 SER B C 1
ATOM 2095 O O . SER B 1 88 ? 4.832 -2.969 5.395 1 89.38 88 SER B O 1
ATOM 2097 N N . GLU B 1 89 ? 6.891 -2.133 5.355 1 89.56 89 GLU B N 1
ATOM 2098 C CA . GLU B 1 89 ? 7.539 -3.441 5.316 1 89.56 89 GLU B CA 1
ATOM 2099 C C . GLU B 1 89 ? 7.281 -4.223 6.598 1 89.56 89 GLU B C 1
ATOM 2101 O O . GLU B 1 89 ? 7.012 -5.426 6.555 1 89.56 89 GLU B O 1
ATOM 2106 N N . LYS B 1 90 ? 7.242 -3.539 7.652 1 88.75 90 LYS B N 1
ATOM 2107 C CA . LYS B 1 90 ? 7.066 -4.191 8.945 1 88.75 90 LYS B CA 1
ATOM 2108 C C . LYS B 1 90 ? 5.605 -4.574 9.18 1 88.75 90 LYS B C 1
ATOM 2110 O O . LYS B 1 90 ? 5.312 -5.441 10 1 88.75 90 LYS B O 1
ATOM 2115 N N . LEU B 1 91 ? 4.766 -3.947 8.445 1 84.88 91 LEU B N 1
ATOM 2116 C CA . LEU B 1 91 ? 3.342 -4.227 8.578 1 84.88 91 LEU B CA 1
ATOM 2117 C C . LEU B 1 91 ? 2.963 -5.492 7.812 1 84.88 91 LEU B C 1
ATOM 2119 O O . LEU B 1 91 ? 1.897 -6.066 8.047 1 84.88 91 LEU B O 1
ATOM 2123 N N . LEU B 1 92 ? 3.824 -5.902 6.953 1 85.75 92 LEU B N 1
ATOM 2124 C CA . LEU B 1 92 ? 3.58 -7.145 6.227 1 85.75 92 LEU B CA 1
ATOM 2125 C C . LEU B 1 92 ? 3.66 -8.344 7.16 1 85.75 92 LEU B C 1
ATOM 2127 O O . LEU B 1 92 ? 4.48 -8.367 8.086 1 85.75 92 LEU B O 1
ATOM 2131 N N . ASP B 1 93 ? 2.846 -9.305 6.926 1 88.12 93 ASP B N 1
ATOM 2132 C CA . ASP B 1 93 ? 2.889 -10.555 7.68 1 88.12 93 ASP B CA 1
ATOM 2133 C C . ASP B 1 93 ? 4.25 -11.234 7.543 1 88.12 93 ASP B C 1
ATOM 2135 O O . ASP B 1 93 ? 4.855 -11.211 6.469 1 88.12 93 ASP B O 1
ATOM 2139 N N . LYS B 1 94 ? 4.668 -11.867 8.531 1 87.12 94 LYS B N 1
ATOM 2140 C CA . LYS B 1 94 ? 5.977 -12.516 8.562 1 87.12 94 LYS B CA 1
ATOM 2141 C C . LYS B 1 94 ? 6.121 -13.523 7.426 1 87.12 94 LYS B C 1
ATOM 2143 O O . LYS B 1 94 ? 7.219 -13.727 6.906 1 87.12 94 LYS B O 1
ATOM 2148 N N . SER B 1 95 ? 5.062 -14.156 7.027 1 86.62 95 SER B N 1
ATOM 2149 C CA . SER B 1 95 ? 5.098 -15.164 5.973 1 86.62 95 SER B CA 1
ATOM 2150 C C . SER B 1 95 ? 5.5 -14.555 4.637 1 86.62 95 SER B C 1
ATOM 2152 O O . SER B 1 95 ? 5.98 -15.258 3.744 1 86.62 95 SER B O 1
ATOM 2154 N N . PHE B 1 96 ? 5.305 -13.242 4.566 1 87.75 96 PHE B N 1
ATOM 2155 C CA . PHE B 1 96 ? 5.617 -12.555 3.316 1 87.75 96 PHE B CA 1
ATOM 2156 C C . PHE B 1 96 ? 6.969 -11.859 3.398 1 87.75 96 PHE B C 1
ATOM 2158 O O . PHE B 1 96 ? 7.52 -11.438 2.379 1 87.75 96 PHE B O 1
ATOM 2165 N N . ARG B 1 97 ? 7.457 -11.797 4.637 1 87.38 97 ARG B N 1
ATOM 2166 C CA . ARG B 1 97 ? 8.641 -10.953 4.762 1 87.38 97 ARG B CA 1
ATOM 2167 C C . ARG B 1 97 ? 9.844 -11.773 5.215 1 87.38 97 ARG B C 1
ATOM 2169 O O . ARG B 1 97 ? 10.945 -11.234 5.355 1 87.38 97 ARG B O 1
ATOM 2176 N N . SER B 1 98 ? 9.586 -13.008 5.441 1 86.31 98 SER B N 1
ATOM 2177 C CA . SER B 1 98 ? 10.688 -13.852 5.91 1 86.31 98 SER B CA 1
ATOM 2178 C C . SER B 1 98 ? 10.75 -15.156 5.133 1 86.31 98 SER B C 1
ATOM 2180 O O . SER B 1 98 ? 9.805 -15.516 4.43 1 86.31 98 SER B O 1
ATOM 2182 N N . GLY B 1 99 ? 11.938 -15.758 5.242 1 89.38 99 GLY B N 1
ATOM 2183 C CA . GLY B 1 99 ? 12.133 -17.047 4.598 1 89.38 99 GLY B CA 1
ATOM 2184 C C . GLY B 1 99 ? 12.93 -16.953 3.311 1 89.38 99 GLY B C 1
ATOM 2185 O O . GLY B 1 99 ? 13.562 -15.938 3.037 1 89.38 99 GLY B O 1
ATOM 2186 N N . ILE B 1 100 ? 12.977 -18.125 2.639 1 92.94 100 ILE B N 1
ATOM 2187 C CA . ILE B 1 100 ? 13.742 -18.234 1.404 1 92.94 100 ILE B CA 1
ATOM 2188 C C . ILE B 1 100 ? 12.797 -18.219 0.205 1 92.94 100 ILE B C 1
ATOM 2190 O O . ILE B 1 100 ? 11.789 -18.922 0.189 1 92.94 100 ILE B O 1
ATOM 2194 N N . VAL B 1 101 ? 13.164 -17.391 -0.712 1 95 101 VAL B N 1
ATOM 2195 C CA . VAL B 1 101 ? 12.398 -17.297 -1.949 1 95 101 VAL B CA 1
ATOM 2196 C C . VAL B 1 101 ? 13.266 -17.719 -3.131 1 95 101 VAL B C 1
ATOM 2198 O O . VAL B 1 101 ? 14.414 -17.297 -3.244 1 95 101 VAL B O 1
ATOM 2201 N N . GLU B 1 102 ? 12.719 -18.531 -3.924 1 96.94 102 GLU B N 1
ATOM 2202 C CA . GLU B 1 102 ? 13.422 -18.969 -5.129 1 96.94 102 GLU B CA 1
ATOM 2203 C C . GLU B 1 102 ? 12.852 -18.297 -6.371 1 96.94 102 GLU B C 1
ATOM 2205 O O . GLU B 1 102 ? 11.633 -18.297 -6.59 1 96.94 102 GLU B O 1
ATOM 2210 N N . TYR B 1 103 ? 13.734 -17.812 -7.148 1 97.12 103 TYR B N 1
ATOM 2211 C CA . TYR B 1 103 ? 13.367 -17.172 -8.406 1 97.12 103 TYR B CA 1
ATOM 2212 C C . TYR B 1 103 ? 13.922 -17.938 -9.594 1 97.12 103 TYR B C 1
ATOM 2214 O O . TYR B 1 103 ? 15.078 -18.375 -9.57 1 97.12 103 TYR B O 1
ATOM 2222 N N . THR B 1 104 ? 13.094 -18.078 -10.516 1 97.69 104 THR B N 1
ATOM 2223 C CA . THR B 1 104 ? 13.539 -18.625 -11.797 1 97.69 104 THR B CA 1
ATOM 2224 C C . THR B 1 104 ? 13.18 -17.672 -12.938 1 97.69 104 THR B C 1
ATOM 2226 O O . THR B 1 104 ? 12.016 -17.344 -13.141 1 97.69 104 THR B O 1
ATOM 2229 N N . PHE B 1 105 ? 14.203 -17.281 -13.648 1 97.62 105 PHE B N 1
ATOM 2230 C CA . PHE B 1 105 ? 14.039 -16.375 -14.773 1 97.62 105 PHE B CA 1
ATOM 2231 C C . PHE B 1 105 ? 14.086 -17.141 -16.094 1 97.62 105 PHE B C 1
ATOM 2233 O O . PHE B 1 105 ? 15.039 -17.859 -16.359 1 97.62 105 PHE B O 1
ATOM 2240 N N . ASP B 1 106 ? 13.07 -16.922 -16.828 1 95.44 106 ASP B N 1
ATOM 2241 C CA . ASP B 1 106 ? 13.07 -17.547 -18.156 1 95.44 106 ASP B CA 1
ATOM 2242 C C . ASP B 1 106 ? 12.391 -16.641 -19.188 1 95.44 106 ASP B C 1
ATOM 2244 O O . ASP B 1 106 ? 12.133 -15.469 -18.922 1 95.44 106 ASP B O 1
ATOM 2248 N N . THR B 1 107 ? 12.141 -17.094 -20.422 1 94.88 107 THR B N 1
ATOM 2249 C CA . THR B 1 107 ? 11.625 -16.297 -21.531 1 94.88 107 THR B CA 1
ATOM 2250 C C . THR B 1 107 ? 10.172 -15.891 -21.281 1 94.88 107 THR B C 1
ATOM 2252 O O . THR B 1 107 ? 9.688 -14.906 -21.828 1 94.88 107 THR B O 1
ATOM 2255 N N . ASN B 1 108 ? 9.516 -16.672 -20.391 1 94.88 108 ASN B N 1
ATOM 2256 C CA . ASN B 1 108 ? 8.102 -16.391 -20.156 1 94.88 108 ASN B CA 1
ATOM 2257 C C . ASN B 1 108 ? 7.914 -15.375 -19.031 1 94.88 108 ASN B C 1
ATOM 2259 O O . ASN B 1 108 ? 6.895 -14.688 -18.984 1 94.88 108 ASN B O 1
ATOM 2263 N N . GLY B 1 109 ? 8.844 -15.344 -18.188 1 97.5 109 GLY B N 1
ATOM 2264 C CA . GLY B 1 109 ? 8.742 -14.445 -17.047 1 97.5 109 GLY B CA 1
ATOM 2265 C C . GLY B 1 109 ? 9.547 -14.906 -15.852 1 97.5 109 GLY B C 1
ATOM 2266 O O . GLY B 1 109 ? 10.641 -15.461 -16 1 97.5 109 GLY B O 1
ATOM 2267 N N . ILE B 1 110 ? 9.094 -14.578 -14.68 1 98 110 ILE B N 1
ATOM 2268 C CA . ILE B 1 110 ? 9.797 -14.914 -13.445 1 98 110 ILE B CA 1
ATOM 2269 C C . ILE B 1 110 ? 8.922 -15.82 -12.586 1 98 110 ILE B C 1
ATOM 2271 O O . ILE B 1 110 ? 7.793 -15.461 -12.242 1 98 110 ILE B O 1
ATOM 2275 N N . THR B 1 111 ? 9.398 -16.953 -12.305 1 97.88 111 THR B N 1
ATOM 2276 C CA . THR B 1 111 ? 8.734 -17.875 -11.383 1 97.88 111 THR B CA 1
ATOM 2277 C C . THR B 1 111 ? 9.227 -17.656 -9.953 1 97.88 111 THR B C 1
ATOM 2279 O O . THR B 1 111 ? 10.43 -17.547 -9.719 1 97.88 111 THR B O 1
ATOM 2282 N N . ILE B 1 112 ? 8.352 -17.5 -9.062 1 96.81 112 ILE B N 1
ATOM 2283 C CA . ILE B 1 112 ? 8.664 -17.266 -7.656 1 96.81 112 ILE B CA 1
ATOM 2284 C C . ILE B 1 112 ? 8.117 -18.406 -6.805 1 96.81 112 ILE B C 1
ATOM 2286 O O . ILE B 1 112 ? 6.926 -18.719 -6.863 1 96.81 112 ILE B O 1
ATOM 2290 N N . ILE B 1 113 ? 8.93 -19 -6.055 1 96.38 113 ILE B N 1
ATOM 2291 C CA . ILE B 1 113 ? 8.539 -20.062 -5.137 1 96.38 113 ILE B CA 1
ATOM 2292 C C . ILE B 1 113 ? 8.891 -19.656 -3.705 1 96.38 113 ILE B C 1
ATOM 2294 O O . ILE B 1 113 ? 10.039 -19.312 -3.418 1 96.38 113 ILE B O 1
ATOM 2298 N N . SER B 1 114 ? 7.953 -19.594 -2.873 1 94.62 114 SER B N 1
ATOM 2299 C CA . SER B 1 114 ? 8.133 -19.281 -1.462 1 94.62 114 SER B CA 1
ATOM 2300 C C . SER B 1 114 ? 7.316 -20.203 -0.572 1 94.62 114 SER B C 1
ATOM 2302 O O . SER B 1 114 ? 6.707 -21.156 -1.06 1 94.62 114 SER B O 1
ATOM 2304 N N . ASN B 1 115 ? 7.355 -19.969 0.761 1 92.19 115 ASN B N 1
ATOM 2305 C CA . ASN B 1 115 ? 6.613 -20.781 1.709 1 92.19 115 ASN B CA 1
ATOM 2306 C C . ASN B 1 115 ? 5.105 -20.578 1.574 1 92.19 115 ASN B C 1
ATOM 2308 O O . ASN B 1 115 ? 4.316 -21.406 2.018 1 92.19 115 ASN B O 1
ATOM 2312 N N . ILE B 1 116 ? 4.746 -19.516 0.839 1 93.5 116 ILE B N 1
ATOM 2313 C CA . ILE B 1 116 ? 3.322 -19.203 0.824 1 93.5 116 ILE B CA 1
ATOM 2314 C C . ILE B 1 116 ? 2.717 -19.594 -0.52 1 93.5 116 ILE B C 1
ATOM 2316 O O . ILE B 1 116 ? 1.497 -19.547 -0.695 1 93.5 116 ILE B O 1
ATOM 2320 N N . GLY B 1 117 ? 3.549 -19.906 -1.449 1 95.44 117 GLY B N 1
ATOM 2321 C CA . GLY B 1 117 ? 3 -20.312 -2.732 1 95.44 117 GLY B CA 1
ATOM 2322 C C . GLY B 1 117 ? 4.016 -20.266 -3.857 1 95.44 117 GLY B C 1
ATOM 23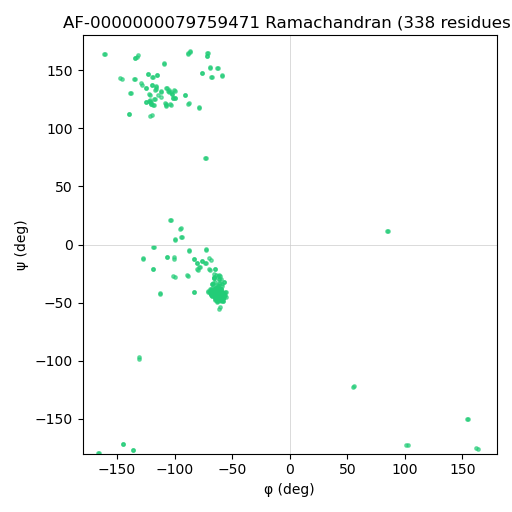23 O O . GLY B 1 117 ? 5.219 -20.141 -3.613 1 95.44 117 GLY B O 1
ATOM 2324 N N . GLU B 1 118 ? 3.516 -20.547 -5.027 1 96.81 118 GLU B N 1
ATOM 2325 C CA . GLU B 1 118 ? 4.281 -20.531 -6.27 1 96.81 118 GLU B CA 1
ATOM 2326 C C . GLU B 1 118 ? 3.58 -19.688 -7.332 1 96.81 118 GLU B C 1
ATOM 2328 O O . GLU B 1 118 ? 2.357 -19.75 -7.477 1 96.81 118 GLU B O 1
ATOM 2333 N N . SER B 1 119 ? 4.41 -18.922 -7.988 1 96.44 119 SER B N 1
ATOM 2334 C CA . SER B 1 119 ? 3.777 -18.078 -9 1 96.44 119 SER B CA 1
ATOM 2335 C C . SER B 1 119 ? 4.691 -17.891 -10.203 1 96.44 119 SER B C 1
ATOM 2337 O O . SER B 1 119 ? 5.914 -17.797 -10.055 1 96.44 119 SER B O 1
ATOM 2339 N N . ILE B 1 120 ? 4.109 -17.875 -11.281 1 97.19 120 ILE B N 1
ATOM 2340 C CA . ILE B 1 120 ? 4.777 -17.406 -12.492 1 97.19 120 ILE B CA 1
ATOM 2341 C C . ILE B 1 120 ? 4.23 -16.047 -12.891 1 97.19 120 ILE B C 1
ATOM 2343 O O . ILE B 1 120 ? 3.021 -15.891 -13.078 1 97.19 120 ILE B O 1
ATOM 2347 N N . ASN B 1 121 ? 5.082 -15.117 -12.906 1 97 121 ASN B N 1
ATOM 2348 C CA . ASN B 1 121 ? 4.766 -13.773 -13.367 1 97 121 ASN B CA 1
ATOM 2349 C C . ASN B 1 121 ? 5.309 -13.516 -14.766 1 97 121 ASN B C 1
ATOM 2351 O O . ASN B 1 121 ? 6.516 -13.586 -14.992 1 97 121 ASN B O 1
ATOM 2355 N N . TYR B 1 122 ? 4.422 -13.219 -15.648 1 97.25 122 TYR B N 1
ATOM 2356 C CA . TYR B 1 122 ? 4.859 -12.938 -17.016 1 97.25 122 TYR B CA 1
ATOM 2357 C C . TYR B 1 122 ? 5.594 -11.609 -17.078 1 97.25 122 TYR B C 1
ATOM 2359 O O . TYR B 1 122 ? 5.516 -10.797 -16.156 1 97.25 122 TYR B O 1
ATOM 2367 N N . TRP B 1 123 ? 6.266 -11.398 -18.125 1 96.81 123 TRP B N 1
ATOM 2368 C CA . TRP B 1 123 ? 7.09 -10.203 -18.219 1 96.81 123 TRP B CA 1
ATOM 2369 C C . TRP B 1 123 ? 6.227 -8.945 -18.234 1 96.81 123 TRP B C 1
ATOM 2371 O O . TRP B 1 123 ? 6.652 -7.887 -17.766 1 96.81 123 TRP B O 1
ATOM 2381 N N . ASN B 1 124 ? 4.988 -9.039 -18.672 1 94.25 124 ASN B N 1
ATOM 2382 C CA . ASN B 1 124 ? 4.105 -7.879 -18.703 1 94.25 124 ASN B CA 1
ATOM 2383 C C . ASN B 1 124 ? 3.65 -7.473 -17.312 1 94.25 124 ASN B C 1
ATOM 2385 O O . ASN B 1 124 ? 2.965 -6.461 -17.141 1 94.25 124 ASN B O 1
ATOM 2389 N N . ALA B 1 125 ? 4.047 -8.281 -16.297 1 95.56 125 ALA B N 1
ATOM 2390 C CA . ALA B 1 125 ? 3.758 -7.906 -14.914 1 95.56 125 ALA B CA 1
ATOM 2391 C C . ALA B 1 125 ? 4.805 -6.938 -14.375 1 95.56 125 ALA B C 1
ATOM 2393 O O . ALA B 1 125 ? 4.609 -6.332 -13.312 1 95.56 125 ALA B O 1
ATOM 2394 N N . PHE B 1 126 ? 5.875 -6.809 -15.086 1 96.62 126 PHE B N 1
ATOM 2395 C CA . PHE B 1 126 ? 7.008 -6.031 -14.602 1 96.62 126 PHE B CA 1
ATOM 2396 C C . PHE B 1 126 ? 7.148 -4.734 -15.391 1 96.62 126 PHE B C 1
ATOM 2398 O O . PHE B 1 126 ? 6.703 -4.648 -16.531 1 96.62 126 PHE B O 1
ATOM 2405 N N . LYS B 1 127 ? 7.742 -3.777 -14.789 1 94.69 127 LYS B N 1
ATOM 2406 C CA . LYS B 1 127 ? 7.805 -2.449 -15.391 1 94.69 127 LYS B CA 1
ATOM 2407 C C . LYS B 1 127 ? 9.234 -2.092 -15.789 1 94.69 127 LYS B C 1
ATOM 2409 O O . LYS B 1 127 ? 9.461 -1.514 -16.859 1 94.69 127 LYS B O 1
ATOM 2414 N N . GLU B 1 128 ? 10.18 -2.42 -14.938 1 95.81 128 GLU B N 1
ATOM 2415 C CA . GLU B 1 128 ? 11.555 -2.006 -15.188 1 95.81 128 GLU B CA 1
ATOM 2416 C C . GLU B 1 128 ? 12.539 -2.854 -14.383 1 95.81 128 GLU B C 1
ATOM 2418 O O . GLU B 1 128 ? 12.141 -3.604 -13.492 1 95.81 128 GLU B O 1
ATOM 2423 N N . TYR B 1 129 ? 13.789 -2.771 -14.805 1 96.44 129 TYR B N 1
ATOM 2424 C CA . TYR B 1 129 ? 14.891 -3.34 -14.039 1 96.44 129 TYR B CA 1
ATOM 2425 C C . TYR B 1 129 ? 16.062 -2.363 -13.945 1 96.44 129 TYR B C 1
ATOM 2427 O O . TYR B 1 129 ? 16.078 -1.349 -14.648 1 96.44 129 TYR B O 1
ATOM 2435 N N . GLY B 1 130 ? 16.906 -2.561 -13.016 1 95.38 130 GLY B N 1
ATOM 2436 C CA . GLY B 1 130 ? 18.078 -1.713 -12.859 1 95.38 130 GLY B CA 1
ATOM 2437 C C . GLY B 1 130 ? 19.109 -2.289 -11.914 1 95.38 130 GLY B C 1
ATOM 2438 O O . GLY B 1 130 ? 18.984 -3.438 -11.477 1 95.38 130 GLY B O 1
ATOM 2439 N N . THR B 1 131 ? 20.172 -1.514 -11.766 1 94.5 131 THR B N 1
ATOM 2440 C CA . THR B 1 131 ? 21.234 -1.887 -10.844 1 94.5 131 THR B CA 1
ATOM 2441 C C . THR B 1 131 ? 21.422 -0.828 -9.766 1 94.5 131 THR B C 1
ATOM 2443 O O . THR B 1 131 ? 21.25 0.366 -10.023 1 94.5 131 THR B O 1
ATOM 2446 N N . PHE B 1 132 ? 21.578 -1.317 -8.602 1 92.81 132 PHE B N 1
ATOM 2447 C CA . PHE B 1 132 ? 21.859 -0.45 -7.457 1 92.81 132 PHE B CA 1
ATOM 2448 C C . PHE B 1 132 ? 22.891 -1.079 -6.543 1 92.81 132 PHE B C 1
ATOM 2450 O O . PHE B 1 132 ? 22.609 -2.049 -5.84 1 92.81 132 PHE B O 1
ATOM 2457 N N . GLY B 1 133 ? 24.047 -0.44 -6.516 1 91.5 133 GLY B N 1
ATOM 2458 C CA . GLY B 1 133 ? 25.125 -1.063 -5.766 1 91.5 133 GLY B CA 1
ATOM 2459 C C . GLY B 1 133 ? 25.438 -2.479 -6.219 1 91.5 133 GLY B C 1
ATOM 2460 O O . GLY B 1 133 ? 25.672 -2.717 -7.406 1 91.5 133 GLY B O 1
ATOM 2461 N N . GLU B 1 134 ? 25.344 -3.432 -5.316 1 94 134 GLU B N 1
ATOM 2462 C CA . GLU B 1 134 ? 25.672 -4.82 -5.629 1 94 134 GLU B CA 1
ATOM 2463 C C . GLU B 1 134 ? 24.422 -5.605 -6.012 1 94 134 GLU B C 1
ATOM 2465 O O . GLU B 1 134 ? 24.453 -6.836 -6.113 1 94 134 GLU B O 1
ATOM 2470 N N . TYR B 1 135 ? 23.359 -4.816 -6.258 1 95.38 135 TYR B N 1
ATOM 2471 C CA . TYR B 1 135 ? 22.094 -5.516 -6.496 1 95.38 135 TYR B CA 1
ATOM 2472 C C . TYR B 1 135 ? 21.562 -5.219 -7.891 1 95.38 135 TYR B C 1
ATOM 2474 O O . TYR B 1 135 ? 21.766 -4.125 -8.422 1 95.38 135 TYR B O 1
ATOM 2482 N N . ILE B 1 136 ? 20.969 -6.207 -8.461 1 96.69 136 ILE B N 1
ATOM 2483 C CA . ILE B 1 136 ? 20.062 -6.031 -9.594 1 96.69 136 ILE B CA 1
ATOM 2484 C C . ILE B 1 136 ? 18.625 -6.094 -9.102 1 96.69 136 ILE B C 1
ATOM 2486 O O . ILE B 1 136 ? 18.266 -6.965 -8.297 1 96.69 136 ILE B O 1
ATOM 2490 N N . TYR B 1 137 ? 17.891 -5.184 -9.531 1 96.31 137 TYR B N 1
ATOM 2491 C CA . TYR B 1 137 ? 16.516 -5.199 -9.086 1 96.31 137 TYR B CA 1
ATOM 2492 C C . TYR B 1 137 ? 15.555 -5.238 -10.273 1 96.31 137 TYR B C 1
ATOM 2494 O O . TYR B 1 137 ? 15.875 -4.734 -11.352 1 96.31 137 TYR B O 1
ATOM 2502 N N . VAL B 1 138 ? 14.43 -5.898 -10.109 1 96.75 138 VAL B N 1
ATOM 2503 C CA . VAL B 1 138 ? 13.32 -5.949 -11.055 1 96.75 138 VAL B CA 1
ATOM 2504 C C . VAL B 1 138 ? 12.047 -5.434 -10.383 1 96.75 138 VAL B C 1
ATOM 2506 O O . VAL B 1 138 ? 11.648 -5.93 -9.328 1 96.75 138 VAL B O 1
ATOM 2509 N N . LYS B 1 139 ? 11.453 -4.469 -10.961 1 95.12 139 LYS B N 1
ATOM 2510 C CA . LYS B 1 139 ? 10.273 -3.846 -10.375 1 95.12 139 LYS B CA 1
ATOM 2511 C C . LYS B 1 139 ? 9 -4.32 -11.07 1 95.12 139 LYS B C 1
ATOM 2513 O O . LYS B 1 139 ? 8.914 -4.305 -12.305 1 95.12 139 LYS B O 1
ATOM 2518 N N . ARG B 1 140 ? 8.078 -4.73 -10.258 1 94.44 140 ARG B N 1
ATOM 2519 C CA . ARG B 1 140 ? 6.773 -5.129 -10.766 1 94.44 140 ARG B CA 1
ATOM 2520 C C . ARG B 1 140 ? 5.844 -3.926 -10.891 1 94.44 140 ARG B C 1
ATOM 2522 O O . ARG B 1 140 ? 6.102 -2.871 -10.305 1 94.44 140 ARG B O 1
ATOM 2529 N N . LYS B 1 141 ? 4.77 -4.07 -11.57 1 92.31 141 LYS B N 1
ATOM 2530 C CA . LYS B 1 141 ? 3.865 -2.957 -11.836 1 92.31 141 LYS B CA 1
ATOM 2531 C C . LYS B 1 141 ? 3.033 -2.619 -10.602 1 92.31 141 LYS B C 1
ATOM 2533 O O . LYS B 1 141 ? 2.395 -1.566 -10.547 1 92.31 141 LYS B O 1
ATOM 2538 N N . ASP B 1 142 ? 3.014 -3.514 -9.617 1 87.62 142 ASP B N 1
ATOM 2539 C CA . ASP B 1 142 ? 2.391 -3.174 -8.336 1 87.62 142 ASP B CA 1
ATOM 2540 C C . ASP B 1 142 ? 3.424 -2.641 -7.348 1 87.62 142 ASP B C 1
ATOM 2542 O O . ASP B 1 142 ? 3.182 -2.627 -6.137 1 87.62 142 ASP B O 1
ATOM 2546 N N . ASN B 1 143 ? 4.617 -2.439 -7.754 1 85 143 ASN B N 1
ATOM 2547 C CA . ASN B 1 143 ? 5.703 -1.773 -7.047 1 85 143 ASN B CA 1
ATOM 2548 C C . ASN B 1 143 ? 6.445 -2.734 -6.125 1 85 143 ASN B C 1
ATOM 2550 O O . ASN B 1 143 ? 7.27 -2.311 -5.312 1 85 143 ASN B O 1
ATOM 2554 N N . LYS B 1 144 ? 6.137 -4.012 -6.305 1 89.19 144 LYS B N 1
ATOM 2555 C CA . LYS B 1 144 ? 6.969 -5 -5.625 1 89.19 144 LYS B CA 1
ATOM 2556 C C . LYS B 1 144 ? 8.312 -5.168 -6.336 1 89.19 144 LYS B C 1
ATOM 2558 O O . LYS B 1 144 ? 8.391 -5.02 -7.559 1 89.19 144 LYS B O 1
ATOM 2563 N N . MET B 1 145 ? 9.305 -5.449 -5.527 1 92.5 145 MET B N 1
ATOM 2564 C CA . MET B 1 145 ? 10.641 -5.484 -6.109 1 92.5 145 MET B CA 1
ATOM 2565 C C . MET B 1 145 ? 11.32 -6.824 -5.836 1 92.5 145 MET B C 1
ATOM 2567 O O . MET B 1 145 ? 11.234 -7.352 -4.723 1 92.5 145 MET B O 1
ATOM 2571 N N . ILE B 1 146 ? 11.914 -7.34 -6.859 1 94.5 146 ILE B N 1
ATOM 2572 C CA . ILE B 1 146 ? 12.789 -8.508 -6.746 1 94.5 146 ILE B CA 1
ATOM 2573 C C . ILE B 1 146 ? 14.25 -8.062 -6.738 1 94.5 146 ILE B C 1
ATOM 2575 O O . ILE B 1 146 ? 14.688 -7.355 -7.648 1 94.5 146 ILE B O 1
ATOM 2579 N N . LEU B 1 147 ? 14.938 -8.5 -5.73 1 94.94 147 LEU B N 1
ATOM 2580 C CA . LEU B 1 147 ? 16.344 -8.117 -5.594 1 94.94 147 LEU B CA 1
ATOM 2581 C C . LEU B 1 147 ? 17.25 -9.32 -5.793 1 94.94 147 LEU B C 1
ATOM 2583 O O . LEU B 1 147 ? 17.031 -10.391 -5.211 1 94.94 147 LEU B O 1
ATOM 2587 N N . ILE B 1 148 ? 18.219 -9.102 -6.59 1 95.88 148 ILE B N 1
ATOM 2588 C CA . ILE B 1 148 ? 19.219 -10.133 -6.84 1 95.88 148 ILE B CA 1
ATOM 2589 C C . ILE B 1 148 ? 20.609 -9.609 -6.453 1 95.88 148 ILE B C 1
ATOM 2591 O O . ILE B 1 148 ? 21.047 -8.578 -6.949 1 95.88 148 ILE B O 1
ATOM 2595 N N . ASP B 1 149 ? 21.203 -10.344 -5.578 1 95.06 149 ASP B N 1
ATOM 2596 C CA . ASP B 1 149 ? 22.562 -9.992 -5.195 1 95.06 149 ASP B CA 1
ATOM 2597 C C . ASP B 1 149 ? 23.578 -10.469 -6.246 1 95.06 149 ASP B C 1
ATOM 2599 O O . ASP B 1 149 ? 23.734 -11.672 -6.457 1 95.06 149 ASP B O 1
ATOM 2603 N N . LYS B 1 150 ? 24.328 -9.594 -6.902 1 94.69 150 LYS B N 1
ATOM 2604 C CA . LYS B 1 150 ? 25.281 -9.906 -7.965 1 94.69 150 LYS B CA 1
ATOM 2605 C C . LYS B 1 150 ? 26.359 -10.852 -7.465 1 94.69 150 LYS B C 1
ATOM 2607 O O . LYS B 1 150 ? 26.906 -11.648 -8.234 1 94.69 150 LYS B O 1
ATOM 2612 N N . ASN B 1 151 ? 26.578 -10.688 -6.164 1 93.38 151 ASN B N 1
ATOM 2613 C CA . ASN B 1 151 ? 27.656 -11.477 -5.59 1 93.38 151 ASN B CA 1
ATOM 2614 C C . ASN B 1 151 ? 27.281 -12.953 -5.48 1 93.38 151 ASN B C 1
ATOM 2616 O O . ASN B 1 151 ? 28.141 -13.805 -5.297 1 93.38 151 ASN B O 1
ATOM 2620 N N . ASP B 1 152 ? 25.984 -13.219 -5.602 1 93.38 152 ASP B N 1
ATOM 2621 C CA . ASP B 1 152 ? 25.5 -14.594 -5.512 1 93.38 152 ASP B CA 1
ATOM 2622 C C . ASP B 1 152 ? 25.531 -15.281 -6.875 1 93.38 152 ASP B C 1
ATOM 2624 O O . ASP B 1 152 ? 25.25 -16.484 -6.984 1 93.38 152 ASP B O 1
ATOM 2628 N N . LEU B 1 153 ? 25.875 -14.516 -7.922 1 94.81 153 LEU B N 1
ATOM 2629 C CA . LEU B 1 153 ? 25.812 -15.039 -9.281 1 94.81 153 LEU B CA 1
ATOM 2630 C C . LEU B 1 153 ? 27.219 -15.102 -9.891 1 94.81 153 LEU B C 1
ATOM 2632 O O . LEU B 1 153 ? 28.078 -14.289 -9.562 1 94.81 153 LEU B O 1
ATOM 2636 N N . THR B 1 154 ? 27.438 -16.078 -10.695 1 94.81 154 THR B N 1
ATOM 2637 C CA . THR B 1 154 ? 28.641 -16.094 -11.516 1 94.81 154 THR B CA 1
ATOM 2638 C C . THR B 1 154 ? 28.547 -15.055 -12.625 1 94.81 154 THR B C 1
ATOM 2640 O O . THR B 1 154 ? 27.469 -14.57 -12.945 1 94.81 154 THR B O 1
ATOM 2643 N N . ASN B 1 155 ? 29.688 -14.695 -13.219 1 94.5 155 ASN B N 1
ATOM 2644 C CA . ASN B 1 155 ? 29.703 -13.711 -14.297 1 94.5 155 ASN B CA 1
ATOM 2645 C C . ASN B 1 155 ? 28.844 -14.156 -15.469 1 94.5 155 ASN B C 1
ATOM 2647 O O . ASN B 1 155 ? 28.156 -13.336 -16.094 1 94.5 155 ASN B O 1
ATOM 2651 N N . GLU B 1 156 ? 28.797 -15.43 -15.727 1 94.44 156 GLU B N 1
ATOM 2652 C CA . GLU B 1 156 ? 28 -15.953 -16.812 1 94.44 156 GLU B CA 1
ATOM 2653 C C . GLU B 1 156 ? 26.5 -15.82 -16.516 1 94.44 156 GLU B C 1
ATOM 2655 O O . GLU B 1 156 ? 25.719 -15.445 -17.406 1 94.44 156 GLU B O 1
ATOM 2660 N N . GLU B 1 157 ? 26.203 -16.125 -15.242 1 94.44 157 GLU B N 1
ATOM 2661 C CA . GLU B 1 157 ? 24.812 -16.016 -14.828 1 94.44 157 GLU B CA 1
ATOM 2662 C C . GLU B 1 157 ? 24.344 -14.562 -14.852 1 94.44 157 GLU B C 1
ATOM 2664 O O . GLU B 1 157 ? 23.219 -14.273 -15.234 1 94.44 157 GLU B O 1
ATOM 2669 N N . LYS B 1 158 ? 25.25 -13.758 -14.406 1 95.62 158 LYS B N 1
ATOM 2670 C CA . LYS B 1 158 ? 24.938 -12.336 -14.383 1 95.62 158 LYS B CA 1
ATOM 2671 C C . LYS B 1 158 ? 24.672 -11.812 -15.797 1 95.62 158 LYS B C 1
ATOM 2673 O O . LYS B 1 158 ? 23.688 -11.102 -16.031 1 95.62 158 LYS B O 1
ATOM 2678 N N . ASP B 1 159 ? 25.438 -12.148 -16.734 1 95.25 159 ASP B N 1
ATOM 2679 C CA . ASP B 1 159 ? 25.297 -11.703 -18.109 1 95.25 159 ASP B CA 1
ATOM 2680 C C . ASP B 1 159 ? 24.016 -12.242 -18.734 1 95.25 159 ASP B C 1
ATOM 2682 O O . ASP B 1 159 ? 23.312 -11.516 -19.438 1 95.25 159 ASP B O 1
ATOM 2686 N N . GLU B 1 160 ? 23.797 -13.438 -18.453 1 95.81 160 GLU B N 1
ATOM 2687 C CA . GLU B 1 160 ? 22.578 -14.047 -18.984 1 95.81 160 GLU B CA 1
ATOM 2688 C C . GLU B 1 160 ? 21.328 -13.367 -18.406 1 95.81 160 GLU B C 1
ATOM 2690 O O . GLU B 1 160 ? 20.375 -13.109 -19.141 1 95.81 160 GLU B O 1
ATOM 2695 N N . LEU B 1 161 ? 21.391 -13.148 -17.125 1 96.75 161 LEU B N 1
ATOM 2696 C CA . LEU B 1 161 ? 20.266 -12.477 -16.469 1 96.75 161 LEU B CA 1
ATOM 2697 C C . LEU B 1 161 ? 20.047 -11.094 -17.078 1 96.75 161 LEU B C 1
ATOM 2699 O O . LEU B 1 161 ? 18.922 -10.734 -17.422 1 96.75 161 LEU B O 1
ATOM 2703 N N . LEU B 1 162 ? 21.109 -10.328 -17.234 1 96.19 162 LEU B N 1
ATOM 2704 C CA . LEU B 1 162 ? 21 -8.969 -17.766 1 96.19 162 LEU B CA 1
ATOM 2705 C C . LEU B 1 162 ? 20.5 -8.984 -19.203 1 96.19 162 LEU B C 1
ATOM 2707 O O . LEU B 1 162 ? 19.734 -8.109 -19.609 1 96.19 162 LEU B O 1
ATOM 2711 N N . ARG B 1 163 ? 20.922 -9.93 -19.922 1 96.06 163 ARG B N 1
ATOM 2712 C CA . ARG B 1 163 ? 20.438 -10.062 -21.297 1 96.06 163 ARG B CA 1
ATOM 2713 C C . ARG B 1 163 ? 18.938 -10.344 -21.328 1 96.06 163 ARG B C 1
ATOM 2715 O O . ARG B 1 163 ? 18.203 -9.727 -22.094 1 96.06 163 ARG B O 1
ATOM 2722 N N . LEU B 1 164 ? 18.531 -11.273 -20.484 1 96.94 164 LEU B N 1
ATOM 2723 C CA . LEU B 1 164 ? 17.125 -11.625 -20.391 1 96.94 164 LEU B CA 1
ATOM 2724 C C . LEU B 1 164 ? 16.281 -10.414 -19.984 1 96.94 164 LEU B C 1
ATOM 2726 O O . LEU B 1 164 ? 15.227 -10.164 -20.547 1 96.94 164 LEU B O 1
ATOM 2730 N N . LEU B 1 165 ? 16.797 -9.688 -19 1 97.31 165 LEU B N 1
ATOM 2731 C CA . LEU B 1 165 ? 16.078 -8.508 -18.516 1 97.31 165 LEU B CA 1
ATOM 2732 C C . LEU B 1 165 ? 16.047 -7.422 -19.594 1 97.31 165 LEU B C 1
ATOM 2734 O O . LEU B 1 165 ? 15.008 -6.809 -19.828 1 97.31 165 LEU B O 1
ATOM 2738 N N . ALA B 1 166 ? 17.109 -7.223 -20.281 1 96.44 166 ALA B N 1
ATOM 2739 C CA . ALA B 1 166 ? 17.219 -6.184 -21.312 1 96.44 166 ALA B CA 1
ATOM 2740 C C . ALA B 1 166 ? 16.281 -6.469 -22.484 1 96.44 166 ALA B C 1
ATOM 2742 O O . ALA B 1 166 ? 15.766 -5.543 -23.109 1 96.44 166 ALA B O 1
ATOM 2743 N N . CYS B 1 167 ? 16.016 -7.672 -22.719 1 96.31 167 CYS B N 1
ATOM 2744 C CA . CYS B 1 167 ? 15.164 -8.07 -23.828 1 96.31 167 CYS B CA 1
ATOM 2745 C C . CYS B 1 167 ? 13.688 -7.895 -23.484 1 96.31 167 CYS B C 1
ATOM 2747 O O . CYS B 1 167 ? 12.852 -7.766 -24.391 1 96.31 167 CYS B O 1
ATOM 2749 N N . ASN B 1 168 ? 13.422 -7.867 -22.188 1 96.38 168 ASN B N 1
ATOM 2750 C CA . ASN B 1 168 ? 12.016 -7.945 -21.828 1 96.38 168 ASN B CA 1
ATOM 2751 C C . ASN B 1 168 ? 11.555 -6.699 -21.078 1 96.38 168 ASN B C 1
ATOM 2753 O O . ASN B 1 168 ? 10.359 -6.43 -20.984 1 96.38 168 ASN B O 1
ATOM 2757 N N . LEU B 1 169 ? 12.484 -5.969 -20.484 1 96.19 169 LEU B N 1
ATOM 2758 C CA . LEU B 1 169 ? 12.117 -4.836 -19.641 1 96.19 169 LEU B CA 1
ATOM 2759 C C . LEU B 1 169 ? 12.984 -3.621 -19.953 1 96.19 169 LEU B C 1
ATOM 2761 O O . LEU B 1 169 ? 14.156 -3.768 -20.312 1 96.19 169 LEU B O 1
ATOM 2765 N N . PRO B 1 170 ? 12.391 -2.477 -19.922 1 93.94 170 PRO B N 1
ATOM 2766 C CA . PRO B 1 170 ? 13.227 -1.272 -20 1 93.94 170 PRO B CA 1
ATOM 2767 C C . PRO B 1 170 ? 14.07 -1.058 -18.75 1 93.94 170 PRO B C 1
ATOM 2769 O O . PRO B 1 170 ? 13.695 -1.492 -17.656 1 93.94 170 PRO B O 1
ATOM 2772 N N . GLN B 1 171 ? 15.234 -0.404 -18.875 1 91 171 GLN B N 1
ATOM 2773 C CA . GLN B 1 171 ? 16.078 -0.064 -17.734 1 91 171 GLN B CA 1
ATOM 2774 C C . GLN B 1 171 ? 15.648 1.263 -17.109 1 91 171 GLN B C 1
ATOM 2776 O O . GLN B 1 171 ? 15.305 2.209 -17.828 1 91 171 GLN B O 1
#

Nearest PDB structures (foldseek):
  6zw4-assembly1_H  TM=3.086E-01  e=9.122E+00  Nostoc punctiforme
  6zw4-assembly1_T  TM=3.085E-01  e=9.122E+00  Nostoc punctiforme
  6zw4-assembly1_GA  TM=3.085E-01  e=9.122E+00  Nostoc punctiforme
  6zw4-assembly1_SA  TM=3.086E-01  e=9.122E+00  Nostoc punctiforme
  6zw4-assembly1_EB  TM=3.085E-01  e=9.122E+00  Nostoc punctiforme

Radius of gyration: 25.47 Å; Cα contacts (8 Å, |Δi|>4): 491; chains: 2; bounding box: 56×73×49 Å

Solvent-accessible surface area (backbone atoms only — not comparable to full-atom values): 17584 Å² total; per-residue (Å²): 120,48,78,46,78,40,68,52,42,72,67,55,49,51,48,50,48,53,50,52,57,65,30,69,70,46,43,53,48,48,66,54,46,29,57,51,27,44,54,51,14,52,52,30,35,53,54,10,51,51,24,48,76,72,67,42,49,67,62,8,51,54,30,34,50,51,13,51,50,34,36,50,50,30,72,40,40,68,58,49,51,49,50,51,54,52,48,57,58,65,67,44,39,62,76,80,58,46,57,60,36,36,37,35,41,49,97,68,24,41,34,40,39,42,92,35,30,38,32,38,34,27,49,85,36,43,58,32,34,51,76,55,90,64,28,39,37,39,34,31,51,83,70,48,72,47,76,40,57,51,85,80,44,52,74,66,54,46,53,50,50,51,49,54,44,61,74,66,32,53,111,120,48,77,45,79,41,67,52,40,72,65,56,50,51,47,50,49,53,49,52,58,66,30,70,69,47,44,53,50,47,64,54,46,27,58,52,27,43,54,52,13,52,52,31,35,54,53,10,53,51,24,47,74,74,66,42,50,67,62,8,52,54,32,34,50,50,13,51,51,34,36,48,50,30,74,40,40,68,58,49,50,50,49,50,54,51,50,56,60,65,67,42,38,62,75,79,56,46,56,59,35,36,34,35,40,48,97,66,23,40,33,40,39,45,93,34,31,40,31,38,34,27,50,86,36,42,58,35,35,50,76,55,91,65,28,38,37,39,33,30,52,82,70,48,72,47,76,40,58,51,85,82,42,53,74,68,54,46,52,50,49,50,49,56,44,61,74,66,32,52,110

InterPro domains:
  IPR025588 YcxB-like, C-terminal domain [PF14317] (105-165)

Organism: Clostridium scindens (strain ATCC 35704 / DSM 5676 / VPI 13733 / 19) (NCBI:txid411468)

Foldseek 3Di:
DAKDKDFLDPVVLLVLLVVVLPDPVNVVVLVVQLVVLLVQLVVLLVVLVVCCVPNPVVSSVVSNVVSVVSNVCSVCVSVVSSVVSVVVLVPDDCQVRGDMWMWDQDLQAIWIDGPVGIDGDGLLQWEAWDDDVQWIWTAGPVGDIDIDGVVRDDPVSVVVVVVSRVVRYYD/DAKDKDFLDPVVLLVLLVVVLPDPVNVVVLVVQLVVLLVQLVVLLVVLVVCCVPNPVVSSVVSNVVSVVSNVCSVCVSVVSSVVSVVVLVPDDCQVRGDMWMWDDDLQAIWIDGPVGIDGDGLLQWEAWDDDVQWIWTAGPVGDIDIDGVVRDDPVSVVVVVVSRVVRYYD